Protein AF-A0A2R6I690-F1 (afdb_monomer_lite)

Sequence (345 aa):
MRPDSPDDDPANEEPDTGRSVSRRQVLAGAAAATGIASAATVNRFLLGYGTLSGTNVTEQSLSDLASAPFAAGTRTVSVPGGQLELTGDRLTLVGTDSAACHLPETTPERGAELAAQVDIDPEPVRQVVADVRSVRRGNVRFAPVRFDEFSDAVARGRPRPATTGLLRSPRAVVAPADVWAFVGEPTTAPTDLLRRLAERFHETTAYDLTRFAGNVVENRLPGGNPRRPLSESSFSTLRTDDADGLLCWDYTRRGVEAIHAVPALDGRPAAAATPARDDRHGHVFMALAAVTRRGDGVPAVVVTFVEFVHSALYGDVGLRGALGADLNAYDELHRVTSLPWWNGA

pLDDT: mean 73.58, std 21.83, range [30.17, 98.44]

Structure (mmCIF, N/CA/C/O backbone):
data_AF-A0A2R6I690-F1
#
_entry.id   AF-A0A2R6I690-F1
#
loop_
_atom_site.group_PDB
_atom_site.id
_atom_site.type_symbol
_atom_site.label_atom_id
_atom_site.label_alt_id
_atom_site.label_comp_id
_atom_site.label_asym_id
_atom_site.label_entity_id
_atom_site.label_seq_id
_atom_site.pdbx_PDB_ins_code
_atom_site.Cartn_x
_atom_site.Cartn_y
_atom_site.Cartn_z
_atom_site.occupancy
_atom_site.B_iso_or_equiv
_atom_site.auth_seq_id
_atom_site.auth_comp_id
_atom_site.auth_asym_id
_atom_site.auth_atom_id
_atom_site.pdbx_PDB_model_num
ATOM 1 N N . MET A 1 1 ? -14.394 -44.525 -72.348 1.00 37.66 1 MET A N 1
ATOM 2 C CA . MET A 1 1 ? -13.088 -44.729 -71.688 1.00 37.66 1 MET A CA 1
ATOM 3 C C . MET A 1 1 ? -13.019 -43.680 -70.585 1.00 37.66 1 MET A C 1
ATOM 5 O O . MET A 1 1 ? -13.170 -42.512 -70.906 1.00 37.66 1 MET A O 1
ATOM 9 N N . ARG A 1 2 ? -12.979 -44.098 -69.312 1.00 38.16 2 ARG A N 1
ATOM 10 C CA . ARG A 1 2 ? -12.690 -43.242 -68.133 1.00 38.16 2 ARG A CA 1
ATOM 11 C C . ARG A 1 2 ? -11.306 -42.552 -68.297 1.00 38.16 2 ARG A C 1
ATOM 13 O O . ARG A 1 2 ? -10.565 -43.064 -69.141 1.00 38.16 2 ARG A O 1
ATOM 20 N N . PRO A 1 3 ? -10.861 -41.585 -67.458 1.00 43.31 3 PRO A N 1
ATOM 21 C CA . PRO A 1 3 ? -11.526 -40.930 -66.310 1.00 43.31 3 PRO A CA 1
ATOM 22 C C . PRO A 1 3 ? -11.255 -39.400 -66.139 1.00 43.31 3 PRO A C 1
ATOM 24 O O . PRO A 1 3 ? -10.434 -38.815 -66.836 1.00 43.31 3 PRO A O 1
ATOM 27 N N . ASP A 1 4 ? -11.951 -38.825 -65.150 1.00 34.09 4 ASP A N 1
ATOM 28 C CA . ASP A 1 4 ? -11.519 -37.859 -64.117 1.00 34.09 4 ASP A CA 1
ATOM 29 C C . ASP A 1 4 ? -10.797 -36.553 -64.506 1.00 34.09 4 ASP A C 1
ATOM 31 O O . ASP A 1 4 ? -9.589 -36.504 -64.726 1.00 34.09 4 ASP A O 1
ATOM 35 N N . SER A 1 5 ? -11.537 -35.445 -64.415 1.00 36.62 5 SER A N 1
ATOM 36 C CA . SER A 1 5 ? -10.999 -34.156 -63.964 1.00 36.62 5 SER A CA 1
ATOM 37 C C . SER A 1 5 ? -11.540 -33.913 -62.551 1.00 36.62 5 SER A C 1
ATOM 39 O O . SER A 1 5 ? -12.759 -33.994 -62.383 1.00 36.62 5 SER A O 1
ATOM 41 N N . PRO A 1 6 ? -10.686 -33.708 -61.535 1.00 39.09 6 PRO A N 1
ATOM 42 C CA . PRO A 1 6 ? -11.143 -33.364 -60.199 1.00 39.09 6 PRO A CA 1
ATOM 43 C C . PRO A 1 6 ? -11.601 -31.904 -60.162 1.00 39.09 6 PRO A C 1
ATOM 45 O O . PRO A 1 6 ? -11.019 -31.042 -60.820 1.00 39.09 6 PRO A O 1
ATOM 48 N N . ASP A 1 7 ? -12.657 -31.669 -59.389 1.00 37.47 7 ASP A N 1
ATOM 49 C CA . ASP A 1 7 ? -13.087 -30.357 -58.926 1.00 37.47 7 ASP A CA 1
ATOM 50 C C . ASP A 1 7 ? -11.932 -29.669 -58.176 1.00 37.47 7 ASP A C 1
ATOM 52 O O . ASP A 1 7 ? -11.489 -30.149 -57.130 1.00 37.47 7 ASP A O 1
ATOM 56 N N . ASP A 1 8 ? -11.456 -28.541 -58.705 1.00 37.78 8 ASP A N 1
ATOM 57 C CA . ASP A 1 8 ? -10.640 -27.580 -57.962 1.00 37.78 8 ASP A CA 1
ATOM 58 C C . ASP A 1 8 ? -11.575 -26.734 -57.081 1.00 37.78 8 ASP A C 1
ATOM 60 O O . ASP A 1 8 ? -12.004 -25.639 -57.449 1.00 37.78 8 ASP A O 1
ATOM 64 N N . ASP A 1 9 ? -11.909 -27.272 -55.908 1.00 38.00 9 ASP A N 1
ATOM 65 C CA . ASP A 1 9 ? -12.370 -26.497 -54.755 1.00 38.00 9 ASP A CA 1
ATOM 66 C C . ASP A 1 9 ? -11.128 -25.840 -54.113 1.00 38.00 9 ASP A C 1
ATOM 68 O O . ASP A 1 9 ? -10.244 -26.563 -53.635 1.00 38.00 9 ASP A O 1
ATOM 72 N N . PRO A 1 10 ? -10.999 -24.500 -54.056 1.00 33.84 10 PRO A N 1
ATOM 73 C CA . PRO A 1 10 ? -9.959 -23.875 -53.253 1.00 33.84 10 PRO A CA 1
ATOM 74 C C . PRO A 1 10 ? -10.327 -24.032 -51.774 1.00 33.84 10 PRO A C 1
ATOM 76 O O . PRO A 1 10 ? -11.045 -23.223 -51.185 1.00 33.84 10 PRO A O 1
ATOM 79 N N . ALA A 1 11 ? -9.831 -25.114 -51.177 1.00 32.75 11 ALA A N 1
ATOM 80 C CA . ALA A 1 11 ? -9.773 -25.284 -49.739 1.00 32.75 11 ALA A CA 1
ATOM 81 C C . ALA A 1 11 ? -9.055 -24.083 -49.101 1.00 32.75 11 ALA A C 1
ATOM 83 O O . ALA A 1 11 ? -8.015 -23.637 -49.579 1.00 32.75 11 ALA A O 1
ATOM 84 N N . ASN A 1 12 ? -9.641 -23.594 -48.008 1.00 37.25 12 ASN A N 1
ATOM 85 C CA . ASN A 1 12 ? -9.086 -22.623 -47.071 1.00 37.25 12 ASN A CA 1
ATOM 86 C C . ASN A 1 12 ? -7.567 -22.785 -46.873 1.00 37.25 12 ASN A C 1
ATOM 88 O O . ASN A 1 12 ? -7.124 -23.668 -46.138 1.00 37.25 12 ASN A O 1
ATOM 92 N N . GLU A 1 13 ? -6.781 -21.878 -47.448 1.00 31.52 13 GLU A N 1
ATOM 93 C CA . GLU A 1 13 ? -5.456 -21.557 -46.927 1.00 31.52 13 GLU A CA 1
ATOM 94 C C . GLU A 1 13 ? -5.649 -20.646 -45.709 1.00 31.52 13 GLU A C 1
ATOM 96 O O . GLU A 1 13 ? -5.786 -19.425 -45.816 1.00 31.52 13 GLU A O 1
ATOM 101 N N . GLU A 1 14 ? -5.706 -21.257 -44.525 1.00 33.84 14 GLU A N 1
ATOM 102 C CA . GLU A 1 14 ? -5.387 -20.547 -43.290 1.00 33.84 14 GLU A CA 1
ATOM 103 C C . GLU A 1 14 ? -3.943 -20.021 -43.396 1.00 33.84 14 GLU A C 1
ATOM 105 O O . GLU A 1 14 ? -3.043 -20.778 -43.774 1.00 33.84 14 GLU A O 1
ATOM 110 N N . PRO A 1 15 ? -3.671 -18.745 -43.073 1.00 30.89 15 PRO A N 1
ATOM 111 C CA . PRO A 1 15 ? -2.302 -18.266 -43.014 1.00 30.89 15 PRO A CA 1
ATOM 112 C C . PRO A 1 15 ? -1.556 -19.007 -41.899 1.00 30.89 15 PRO A C 1
ATOM 114 O O . PRO A 1 15 ? -1.951 -18.956 -40.736 1.00 30.89 15 PRO A O 1
ATOM 117 N N . ASP A 1 16 ? -0.456 -19.662 -42.271 1.00 35.09 16 ASP A N 1
ATOM 118 C CA . ASP A 1 16 ? 0.552 -20.262 -41.393 1.00 35.09 16 ASP A CA 1
ATOM 119 C C . ASP A 1 16 ? 1.153 -19.196 -40.449 1.00 35.09 16 ASP A C 1
ATOM 121 O O . ASP A 1 16 ? 2.226 -18.628 -40.671 1.00 35.09 16 ASP A O 1
ATOM 125 N N . THR A 1 17 ? 0.424 -18.867 -39.381 1.00 35.62 17 THR A N 1
ATOM 126 C CA . THR A 1 17 ? 0.892 -18.055 -38.255 1.00 35.62 17 THR A CA 1
ATOM 127 C C . THR A 1 17 ? 1.552 -18.972 -37.237 1.00 35.62 17 THR A C 1
ATOM 129 O O . THR A 1 17 ? 1.020 -19.229 -36.159 1.00 35.62 17 THR A O 1
ATOM 132 N N . GLY A 1 18 ? 2.710 -19.514 -37.603 1.00 32.81 18 GLY A N 1
ATOM 133 C CA . GLY A 1 18 ? 3.347 -20.556 -36.807 1.00 32.81 18 GLY A CA 1
ATOM 134 C C . GLY A 1 18 ? 4.857 -20.638 -36.946 1.00 32.81 18 GLY A C 1
ATOM 135 O O . GLY A 1 18 ? 5.415 -21.719 -36.788 1.00 32.81 18 GLY A O 1
ATOM 136 N N . ARG A 1 19 ? 5.569 -19.530 -37.204 1.00 31.62 19 ARG A N 1
ATOM 137 C CA . ARG A 1 19 ? 7.039 -19.529 -37.079 1.00 31.62 19 ARG A CA 1
ATOM 138 C C . ARG A 1 19 ? 7.442 -19.672 -35.609 1.00 31.62 19 ARG A C 1
ATOM 140 O O . ARG A 1 19 ? 7.725 -18.692 -34.925 1.00 31.62 19 ARG A O 1
ATOM 147 N N . SER A 1 20 ? 7.515 -20.912 -35.132 1.00 35.12 20 SER A N 1
ATOM 148 C CA . SER A 1 20 ? 8.164 -21.252 -33.871 1.00 35.12 20 SER A CA 1
ATOM 149 C C . SER A 1 20 ? 9.661 -20.967 -34.004 1.00 35.12 20 SER A C 1
ATOM 151 O O . SER A 1 20 ? 10.398 -21.708 -34.661 1.00 35.12 20 SER A O 1
ATOM 153 N N . VAL A 1 21 ? 10.124 -19.867 -33.414 1.00 40.62 21 VAL A N 1
ATOM 154 C CA . VAL A 1 21 ? 11.550 -19.538 -33.379 1.00 40.62 21 VAL A CA 1
ATOM 155 C C . VAL A 1 21 ? 12.232 -20.521 -32.432 1.00 40.62 21 VAL A C 1
ATOM 157 O O . VAL A 1 21 ? 11.938 -20.571 -31.238 1.00 40.62 21 VAL A O 1
ATOM 160 N N . SER A 1 22 ? 13.139 -21.342 -32.957 1.00 42.00 22 SER A N 1
ATOM 161 C CA . SER A 1 22 ? 13.839 -22.327 -32.134 1.00 42.00 22 SER A CA 1
ATOM 162 C C . SER A 1 22 ? 14.803 -21.636 -31.164 1.00 42.00 22 SER A C 1
ATOM 164 O O . SER A 1 22 ? 15.449 -20.638 -31.490 1.00 42.00 22 SER A O 1
ATOM 166 N N . ARG A 1 23 ? 14.982 -22.222 -29.975 1.00 40.75 23 ARG A N 1
ATOM 167 C CA . ARG A 1 23 ? 15.929 -21.774 -28.932 1.00 40.75 23 ARG A CA 1
ATOM 168 C C . ARG A 1 23 ? 17.337 -21.481 -29.473 1.00 40.75 23 ARG A C 1
ATOM 170 O O . ARG A 1 23 ? 18.030 -20.593 -28.988 1.00 40.75 23 ARG A O 1
ATOM 177 N N . ARG A 1 24 ? 17.751 -22.214 -30.508 1.00 43.31 24 ARG A N 1
ATOM 178 C CA . ARG A 1 24 ? 19.048 -22.066 -31.182 1.00 43.31 24 ARG A CA 1
ATOM 179 C C . ARG A 1 24 ? 19.138 -20.790 -32.023 1.00 43.31 24 ARG A C 1
ATOM 181 O O . ARG A 1 24 ? 20.207 -20.200 -32.091 1.00 43.31 24 ARG A O 1
ATOM 188 N N . GLN A 1 25 ? 18.033 -20.361 -32.629 1.00 44.53 25 GLN A N 1
ATOM 189 C CA . GLN A 1 25 ? 17.961 -19.145 -33.443 1.00 44.53 25 GLN A CA 1
ATOM 190 C C . GLN A 1 25 ? 17.941 -17.883 -32.576 1.00 44.53 25 GLN A C 1
ATOM 192 O O . GLN A 1 25 ? 18.617 -16.918 -32.916 1.00 44.53 25 GLN A O 1
ATOM 197 N N . VAL A 1 26 ? 17.271 -17.919 -31.417 1.00 46.88 26 VAL A N 1
ATOM 198 C CA . VAL A 1 26 ? 17.334 -16.830 -30.421 1.00 46.88 26 VAL A CA 1
ATOM 199 C C . VAL A 1 26 ? 18.763 -16.663 -29.889 1.00 46.88 26 VAL A C 1
ATOM 201 O O . VAL A 1 26 ? 19.285 -15.552 -29.838 1.00 46.88 26 VAL A O 1
ATOM 204 N N . LEU A 1 27 ? 19.439 -17.772 -29.567 1.00 44.12 27 LEU A N 1
ATOM 205 C CA . LEU A 1 27 ? 20.830 -17.758 -29.097 1.00 44.12 27 LEU A CA 1
ATOM 206 C C . LEU A 1 27 ? 21.824 -17.300 -30.177 1.00 44.12 27 LEU A C 1
ATOM 208 O O . LEU A 1 27 ? 22.773 -16.584 -29.865 1.00 44.12 27 LEU A O 1
ATOM 212 N N . ALA A 1 28 ? 21.604 -17.679 -31.438 1.00 48.94 28 ALA A N 1
ATOM 213 C CA . ALA A 1 28 ? 22.431 -17.233 -32.558 1.00 48.94 28 ALA A CA 1
ATOM 214 C C . ALA A 1 28 ? 22.237 -15.736 -32.863 1.00 48.94 28 ALA A C 1
ATOM 216 O O . ALA A 1 28 ? 23.213 -15.046 -33.145 1.00 48.94 28 ALA A O 1
ATOM 217 N N . GLY A 1 29 ? 21.006 -15.223 -32.747 1.00 44.56 29 GLY A N 1
ATOM 218 C CA . GLY A 1 29 ? 20.708 -13.795 -32.897 1.00 44.56 29 GLY A CA 1
ATOM 219 C C . GLY A 1 29 ? 21.311 -12.942 -31.777 1.00 44.56 29 GLY A C 1
ATOM 220 O O . GLY A 1 29 ? 21.913 -11.907 -32.047 1.00 44.56 29 GLY A O 1
ATOM 221 N N . ALA A 1 30 ? 21.245 -13.417 -30.530 1.00 40.31 30 ALA A N 1
ATOM 222 C CA . ALA A 1 30 ? 21.834 -12.733 -29.378 1.00 40.31 30 ALA A CA 1
ATOM 223 C C . ALA A 1 30 ? 23.376 -12.695 -29.420 1.00 40.31 30 ALA A C 1
ATOM 225 O O . ALA A 1 30 ? 23.978 -11.711 -29.002 1.00 40.31 30 ALA A O 1
ATOM 226 N N . ALA A 1 31 ? 24.022 -13.733 -29.963 1.00 40.81 31 ALA A N 1
ATOM 227 C CA . ALA A 1 31 ? 25.476 -13.775 -30.132 1.00 40.81 31 ALA A CA 1
ATOM 228 C C . ALA A 1 31 ? 25.994 -12.853 -31.254 1.00 40.81 31 ALA A C 1
ATOM 230 O O . ALA A 1 31 ? 27.166 -12.481 -31.243 1.00 40.81 31 ALA A O 1
ATOM 231 N N . ALA A 1 32 ? 25.140 -12.486 -32.216 1.00 42.81 32 ALA A N 1
ATOM 232 C CA . ALA A 1 32 ? 25.513 -11.635 -33.344 1.00 42.81 32 ALA A CA 1
ATOM 233 C C . ALA A 1 32 ? 25.443 -10.128 -33.027 1.00 42.81 32 ALA A C 1
ATOM 235 O O . ALA A 1 32 ? 26.073 -9.341 -33.729 1.00 42.81 32 ALA A O 1
ATOM 236 N N . ALA A 1 33 ? 24.708 -9.718 -31.986 1.00 39.09 33 ALA A N 1
ATOM 237 C CA . ALA A 1 33 ? 24.446 -8.302 -31.717 1.00 39.09 33 ALA A CA 1
ATOM 238 C C . ALA A 1 33 ? 25.409 -7.645 -30.709 1.00 39.09 33 ALA A C 1
ATOM 240 O O . ALA A 1 33 ? 25.645 -6.449 -30.809 1.00 39.09 33 ALA A O 1
ATOM 241 N N . THR A 1 34 ? 26.005 -8.370 -29.759 1.00 38.28 34 THR A N 1
ATOM 242 C CA . THR A 1 34 ? 26.995 -7.823 -28.804 1.00 38.28 34 THR A CA 1
ATOM 243 C C . THR A 1 34 ? 27.806 -8.965 -28.179 1.00 38.28 34 THR A C 1
ATOM 245 O O . THR A 1 34 ? 27.318 -10.083 -28.062 1.00 38.28 34 THR A O 1
ATOM 248 N N . GLY A 1 35 ? 29.071 -8.714 -27.825 1.00 40.88 35 GLY A N 1
ATOM 249 C CA . GLY A 1 35 ? 30.066 -9.739 -27.480 1.00 40.88 35 GLY A CA 1
ATOM 250 C C . GLY A 1 35 ? 29.696 -10.725 -26.359 1.00 40.88 35 GLY A C 1
ATOM 251 O O . GLY A 1 35 ? 28.847 -10.468 -25.520 1.00 40.88 35 GLY A O 1
ATOM 252 N N . ILE A 1 36 ? 30.426 -11.844 -26.314 1.00 42.97 36 ILE A N 1
ATOM 253 C CA . ILE A 1 36 ? 30.295 -13.053 -25.463 1.00 42.97 36 ILE A CA 1
ATOM 254 C C . ILE A 1 36 ? 29.822 -12.823 -24.001 1.00 42.97 36 ILE A C 1
ATOM 256 O O . ILE A 1 36 ? 29.167 -13.694 -23.423 1.00 42.97 36 ILE A O 1
ATOM 260 N N . ALA A 1 37 ? 30.096 -11.662 -23.400 1.00 40.56 37 ALA A N 1
ATOM 261 C CA . ALA A 1 37 ? 29.597 -11.279 -22.077 1.00 40.56 37 ALA A CA 1
ATOM 262 C C . ALA A 1 37 ? 28.067 -11.064 -22.023 1.00 40.56 37 ALA A C 1
ATOM 264 O O . ALA A 1 37 ? 27.440 -11.459 -21.036 1.00 40.56 37 ALA A O 1
ATOM 265 N N . SER A 1 38 ? 27.440 -10.511 -23.068 1.00 44.75 38 SER A N 1
ATOM 266 C CA . SER A 1 38 ? 25.984 -10.331 -23.140 1.00 44.75 38 SER A CA 1
ATOM 267 C C . SER A 1 38 ? 25.278 -11.666 -23.360 1.00 44.75 38 SER A C 1
ATOM 269 O O . SER A 1 38 ? 24.314 -11.954 -22.663 1.00 44.75 38 SER A O 1
ATOM 271 N N . ALA A 1 39 ? 25.813 -12.554 -24.203 1.00 43.16 39 ALA A N 1
ATOM 272 C CA . ALA A 1 39 ? 25.255 -13.891 -24.401 1.00 43.16 39 ALA A CA 1
ATOM 273 C C . ALA A 1 39 ? 25.314 -14.739 -23.122 1.00 43.16 39 ALA A C 1
ATOM 275 O O . ALA A 1 39 ? 24.334 -15.389 -22.791 1.00 43.16 39 ALA A O 1
ATOM 276 N N . ALA A 1 40 ? 26.406 -14.712 -22.350 1.00 42.81 40 ALA A N 1
ATOM 277 C CA . ALA A 1 40 ? 26.472 -15.422 -21.071 1.00 42.81 40 ALA A CA 1
ATOM 278 C C . ALA A 1 40 ? 25.577 -14.790 -19.991 1.00 42.81 40 ALA A C 1
ATOM 280 O O . ALA A 1 40 ? 25.068 -15.516 -19.143 1.00 42.81 40 ALA A O 1
ATOM 281 N N . THR A 1 41 ? 25.362 -13.473 -20.025 1.00 48.69 41 THR A N 1
ATOM 282 C CA . THR A 1 41 ? 24.487 -12.750 -19.085 1.00 48.69 41 THR A CA 1
ATOM 283 C C . THR A 1 41 ? 23.016 -12.949 -19.426 1.00 48.69 41 THR A C 1
ATOM 285 O O . THR A 1 41 ? 22.250 -13.269 -18.535 1.00 48.69 41 THR A O 1
ATOM 288 N N . VAL A 1 42 ? 22.631 -12.887 -20.701 1.00 49.06 42 VAL A N 1
ATOM 289 C CA . VAL A 1 42 ? 21.290 -13.221 -21.205 1.00 49.06 42 VAL A CA 1
ATOM 290 C C . VAL A 1 42 ? 21.015 -14.707 -21.025 1.00 49.06 42 VAL A C 1
ATOM 292 O O . VAL A 1 42 ? 19.961 -15.081 -20.535 1.00 49.06 42 VAL A O 1
ATOM 295 N N . ASN A 1 43 ? 21.980 -15.575 -21.325 1.00 43.00 43 ASN A N 1
ATOM 296 C CA . ASN A 1 43 ? 21.852 -17.005 -21.083 1.00 43.00 43 ASN A CA 1
ATOM 297 C C . ASN A 1 43 ? 21.844 -17.317 -19.583 1.00 43.00 43 ASN A C 1
ATOM 299 O O . ASN A 1 43 ? 21.190 -18.257 -19.201 1.00 43.00 43 ASN A O 1
ATOM 303 N N . ARG A 1 44 ? 22.490 -16.553 -18.695 1.00 45.75 44 ARG A N 1
ATOM 304 C CA . ARG A 1 44 ? 22.346 -16.710 -17.230 1.00 45.75 44 ARG A CA 1
ATOM 305 C C . ARG A 1 44 ? 21.162 -15.949 -16.648 1.00 45.75 44 ARG A C 1
ATOM 307 O O . ARG A 1 44 ? 20.789 -16.235 -15.527 1.00 45.75 44 ARG A O 1
ATOM 314 N N . PHE A 1 45 ? 20.569 -15.018 -17.371 1.00 52.09 45 PHE A N 1
ATOM 315 C CA . PHE A 1 45 ? 19.278 -14.440 -17.048 1.00 52.09 45 PHE A CA 1
ATOM 316 C C . PHE A 1 45 ? 18.229 -15.508 -17.371 1.00 52.09 45 PHE A C 1
ATOM 318 O O . PHE A 1 45 ? 17.673 -16.107 -16.465 1.00 52.09 45 PHE A O 1
ATOM 325 N N . LEU A 1 46 ? 18.142 -15.928 -18.635 1.00 48.03 46 LEU A N 1
ATOM 326 C CA . LEU A 1 46 ? 17.238 -16.969 -19.136 1.00 48.03 46 LEU A CA 1
ATOM 327 C C . LEU A 1 46 ? 17.481 -18.380 -18.548 1.00 48.03 46 LEU A C 1
ATOM 329 O O . LEU A 1 46 ? 16.524 -19.124 -18.374 1.00 48.03 46 LEU A O 1
ATOM 333 N N . LEU A 1 47 ? 18.726 -18.779 -18.238 1.00 41.38 47 LEU A N 1
ATOM 334 C CA . LEU A 1 47 ? 19.070 -20.064 -17.585 1.00 41.38 47 LEU A CA 1
ATOM 335 C C . LEU A 1 47 ? 19.399 -19.936 -16.093 1.00 41.38 47 LEU A C 1
ATOM 337 O O . LEU A 1 47 ? 19.561 -20.958 -15.438 1.00 41.38 47 LEU A O 1
ATOM 341 N N . GLY A 1 48 ? 19.566 -18.740 -15.528 1.00 37.88 48 GLY A N 1
ATOM 342 C CA . GLY A 1 48 ? 19.739 -18.570 -14.072 1.00 37.88 48 GLY A CA 1
ATOM 343 C C . GLY A 1 48 ? 18.413 -18.605 -13.329 1.00 37.88 48 GLY A C 1
ATOM 344 O O . GLY A 1 48 ? 18.402 -18.932 -12.149 1.00 37.88 48 GLY A O 1
ATOM 345 N N . TYR A 1 49 ? 17.307 -18.428 -14.054 1.00 47.22 49 TYR A N 1
ATOM 346 C CA . TYR A 1 49 ? 16.005 -18.990 -13.696 1.00 47.22 49 TYR A CA 1
ATOM 347 C C . TYR A 1 49 ? 15.952 -20.538 -13.817 1.00 47.22 49 TYR A C 1
ATOM 349 O O . TYR A 1 49 ? 14.959 -21.169 -13.477 1.00 47.22 49 TYR A O 1
ATOM 357 N N . GLY A 1 50 ? 17.029 -21.178 -14.288 1.00 30.17 50 GLY A N 1
ATOM 358 C CA . GLY A 1 50 ? 17.171 -22.608 -14.590 1.00 30.17 50 GLY A CA 1
ATOM 359 C C . GLY A 1 50 ? 17.728 -23.475 -13.455 1.00 30.17 50 GLY A C 1
ATOM 360 O O . GLY A 1 50 ? 18.507 -24.394 -13.703 1.00 30.17 50 GLY A O 1
ATOM 361 N N . THR A 1 51 ? 17.261 -23.255 -12.229 1.00 33.12 51 THR A N 1
ATOM 362 C CA . THR A 1 51 ? 16.953 -24.356 -11.299 1.00 33.12 51 THR A CA 1
ATOM 363 C C . THR A 1 51 ? 15.436 -24.391 -11.128 1.00 33.12 51 THR A C 1
ATOM 365 O O . THR A 1 51 ? 14.865 -23.884 -10.164 1.00 33.12 51 THR A O 1
ATOM 368 N N . LEU A 1 52 ? 14.801 -24.957 -12.158 1.00 36.31 52 LEU A N 1
ATOM 369 C CA . LEU A 1 52 ? 13.367 -25.180 -12.330 1.00 36.31 52 LEU A CA 1
ATOM 370 C C . LEU A 1 52 ? 12.803 -26.083 -11.223 1.00 36.31 52 LEU A C 1
ATOM 372 O O . LEU A 1 52 ? 12.709 -27.297 -11.372 1.00 36.31 52 LEU A O 1
ATOM 376 N N . SER A 1 53 ? 12.445 -25.464 -10.105 1.00 32.34 53 SER A N 1
ATOM 377 C CA . SER A 1 53 ? 11.269 -25.811 -9.301 1.00 32.34 53 SER A CA 1
ATOM 378 C C . SER A 1 53 ? 10.975 -24.627 -8.370 1.00 32.34 53 SER A C 1
ATOM 380 O O . SER A 1 53 ? 11.256 -24.656 -7.168 1.00 32.34 53 SER A O 1
ATOM 382 N N . GLY A 1 54 ? 10.513 -23.517 -8.948 1.00 36.97 54 GLY A N 1
ATOM 383 C CA . GLY A 1 54 ? 9.859 -22.454 -8.193 1.00 36.97 54 GLY A CA 1
ATOM 384 C C . GLY A 1 54 ? 8.383 -22.801 -8.071 1.00 36.97 54 GLY A C 1
ATOM 385 O O . GLY A 1 54 ? 7.731 -23.036 -9.077 1.00 36.97 54 GLY A O 1
ATOM 386 N N . THR A 1 55 ? 7.861 -22.881 -6.853 1.00 45.03 55 THR A N 1
ATOM 387 C CA . THR A 1 55 ? 6.412 -22.897 -6.632 1.00 45.03 55 THR A CA 1
ATOM 388 C C . THR A 1 55 ? 5.901 -21.524 -7.047 1.00 45.03 55 THR A C 1
ATOM 390 O O . THR A 1 55 ? 6.376 -20.532 -6.481 1.00 45.03 55 THR A O 1
ATOM 393 N N . ASN A 1 56 ? 4.992 -21.454 -8.027 1.00 57.12 56 ASN A N 1
ATOM 394 C CA . ASN A 1 56 ? 4.397 -20.189 -8.470 1.00 57.12 56 ASN A CA 1
ATOM 395 C C . ASN A 1 56 ? 3.946 -19.399 -7.229 1.00 57.12 56 ASN A C 1
ATOM 397 O O . ASN A 1 56 ? 3.543 -19.989 -6.224 1.00 57.12 56 ASN A O 1
ATOM 401 N N . VAL A 1 57 ? 4.014 -18.069 -7.239 1.00 60.22 57 VAL A N 1
ATOM 402 C CA . VAL A 1 57 ? 3.535 -17.271 -6.097 1.00 60.22 57 VAL A CA 1
ATOM 403 C C . VAL A 1 57 ? 2.080 -17.597 -5.721 1.00 60.22 57 VAL A C 1
ATOM 405 O O . VAL A 1 57 ? 1.723 -17.548 -4.546 1.00 60.22 57 VAL A O 1
ATOM 408 N N . THR A 1 58 ? 1.267 -18.031 -6.688 1.00 61.75 58 THR A N 1
ATOM 409 C CA . THR A 1 58 ? -0.098 -18.543 -6.462 1.00 61.75 58 THR A CA 1
ATOM 410 C C . THR A 1 58 ? -0.160 -19.920 -5.790 1.00 61.75 58 THR A C 1
ATOM 412 O O . THR A 1 58 ? -1.158 -20.238 -5.150 1.00 61.75 58 THR A O 1
ATOM 415 N N . GLU A 1 59 ? 0.894 -20.723 -5.895 1.00 63.41 59 GLU A N 1
ATOM 416 C CA . GLU A 1 59 ? 1.010 -22.065 -5.315 1.00 63.41 59 GLU A CA 1
ATOM 417 C C . GLU A 1 59 ? 1.705 -22.050 -3.936 1.00 63.41 59 GLU A C 1
ATOM 419 O O . GLU A 1 59 ? 1.766 -23.072 -3.251 1.00 63.41 59 GLU A O 1
ATOM 424 N N . GLN A 1 60 ? 2.250 -20.902 -3.509 1.00 68.69 60 GLN A N 1
ATOM 425 C CA . GLN A 1 60 ? 2.935 -20.754 -2.224 1.00 68.69 60 GLN A CA 1
ATOM 426 C C . GLN A 1 60 ? 1.958 -20.503 -1.069 1.00 68.69 60 GLN A C 1
ATOM 428 O O . GLN A 1 60 ? 1.044 -19.681 -1.148 1.00 68.69 60 GLN A O 1
ATOM 433 N N . SER A 1 61 ? 2.234 -21.141 0.072 1.00 71.12 61 SER A N 1
ATOM 434 C CA . SER A 1 61 ? 1.653 -20.766 1.366 1.00 71.12 61 SER A CA 1
ATOM 435 C C . SER A 1 61 ? 2.243 -19.426 1.822 1.00 71.12 61 SER A C 1
ATOM 437 O O . SER A 1 61 ? 3.234 -19.364 2.550 1.00 71.12 61 SER A O 1
ATOM 439 N N . LEU A 1 62 ? 1.649 -18.318 1.371 1.00 71.56 62 LEU A N 1
ATOM 440 C CA . LEU A 1 62 ? 2.076 -16.975 1.782 1.00 71.56 62 LEU A CA 1
ATOM 441 C C . LEU A 1 62 ? 1.852 -16.721 3.277 1.00 71.56 62 LEU A C 1
ATOM 443 O O . LEU A 1 62 ? 2.493 -15.835 3.837 1.00 71.56 62 LEU A O 1
ATOM 447 N N . SER A 1 63 ? 0.976 -17.489 3.934 1.00 66.81 63 SER A N 1
ATOM 448 C CA . SER A 1 63 ? 0.742 -17.376 5.373 1.00 66.81 63 SER A CA 1
ATOM 449 C C . SER A 1 63 ? 2.009 -17.609 6.180 1.00 66.81 63 SER A C 1
ATOM 451 O O . SER A 1 63 ? 2.242 -16.859 7.118 1.00 66.81 63 SER A O 1
ATOM 453 N N . ASP A 1 64 ? 2.866 -18.556 5.801 1.00 65.31 64 ASP A N 1
ATOM 454 C CA . ASP A 1 64 ? 4.087 -18.857 6.564 1.00 65.31 64 ASP A CA 1
ATOM 455 C C . ASP A 1 64 ? 5.152 -17.761 6.388 1.00 65.31 64 ASP A C 1
ATOM 457 O O . ASP A 1 64 ? 5.907 -17.455 7.307 1.00 65.31 64 ASP A O 1
ATOM 461 N N . LEU A 1 65 ? 5.163 -17.105 5.224 1.00 65.69 65 LEU A N 1
ATOM 462 C CA . LEU A 1 65 ? 6.101 -16.029 4.882 1.00 65.69 65 LEU A CA 1
ATOM 463 C C . LEU A 1 65 ? 5.668 -14.668 5.440 1.00 65.69 65 LEU A C 1
ATOM 465 O O . LEU A 1 65 ? 6.503 -13.843 5.807 1.00 65.69 65 LEU A O 1
ATOM 469 N N . ALA A 1 66 ? 4.358 -14.423 5.489 1.00 62.75 66 ALA A N 1
ATOM 470 C CA . ALA A 1 66 ? 3.773 -13.144 5.876 1.00 62.75 66 ALA A CA 1
ATOM 471 C C . ALA A 1 66 ? 3.291 -13.096 7.339 1.00 62.75 66 ALA A C 1
ATOM 473 O O . ALA A 1 66 ? 2.892 -12.027 7.803 1.00 62.75 66 ALA A O 1
ATOM 474 N N . SER A 1 67 ? 3.318 -14.227 8.059 1.00 55.19 67 SER A N 1
ATOM 475 C CA . SER A 1 67 ? 2.986 -14.323 9.493 1.00 55.19 67 SER A CA 1
ATOM 476 C C . SER A 1 67 ? 4.143 -13.965 10.428 1.00 55.19 67 SER A C 1
ATOM 478 O O . SER A 1 67 ? 3.926 -13.869 11.639 1.00 55.19 67 SER A O 1
ATOM 480 N N . ALA A 1 68 ? 5.344 -13.700 9.896 1.00 51.91 68 ALA A N 1
ATOM 481 C CA . ALA A 1 68 ? 6.413 -13.089 10.678 1.00 51.91 68 ALA A CA 1
ATOM 482 C C . ALA A 1 68 ? 5.890 -11.758 11.267 1.00 51.91 68 ALA A C 1
ATOM 484 O O . ALA A 1 68 ? 5.355 -10.930 10.523 1.00 51.91 68 ALA A O 1
ATOM 485 N N . PRO A 1 69 ? 5.933 -11.596 12.600 1.00 49.16 69 PRO A N 1
ATOM 486 C CA . PRO A 1 69 ? 4.981 -10.766 13.326 1.00 49.16 69 PRO A CA 1
ATOM 487 C C . PRO A 1 69 ? 5.029 -9.276 12.967 1.00 49.16 69 PRO A C 1
ATOM 489 O O . PRO A 1 69 ? 6.019 -8.749 12.475 1.00 49.16 69 PRO A O 1
ATOM 492 N N . PHE A 1 70 ? 3.940 -8.595 13.331 1.00 55.03 70 PHE A N 1
ATOM 493 C CA . PHE A 1 70 ? 3.661 -7.146 13.336 1.00 55.03 70 PHE A CA 1
ATOM 494 C C . PHE A 1 70 ? 4.670 -6.279 14.124 1.00 55.03 70 PHE A C 1
ATOM 496 O O . PHE A 1 70 ? 4.323 -5.207 14.615 1.00 55.03 70 PHE A O 1
ATOM 503 N N . ALA A 1 71 ? 5.888 -6.758 14.348 1.00 49.22 71 ALA A N 1
ATOM 504 C CA . ALA A 1 71 ? 6.638 -6.452 15.555 1.00 49.22 71 ALA A CA 1
ATOM 505 C C . ALA A 1 71 ? 7.725 -5.381 15.400 1.00 49.22 71 ALA A C 1
ATOM 507 O O . ALA A 1 71 ? 8.292 -4.978 16.412 1.00 49.22 71 ALA A O 1
ATOM 508 N N . ALA A 1 72 ? 8.017 -4.884 14.195 1.00 57.69 72 ALA A N 1
ATOM 509 C CA . ALA A 1 72 ? 9.095 -3.913 14.016 1.00 57.69 72 ALA A CA 1
ATOM 510 C C . ALA A 1 72 ? 8.592 -2.566 13.470 1.00 57.69 72 ALA A C 1
ATOM 512 O O . ALA A 1 72 ? 8.197 -2.446 12.307 1.00 57.69 72 ALA A O 1
ATOM 513 N N . GLY A 1 73 ? 8.672 -1.541 14.325 1.00 73.62 73 GLY A N 1
ATOM 514 C CA . GLY A 1 73 ? 8.461 -0.133 13.981 1.00 73.62 73 GLY A CA 1
ATOM 515 C C . GLY A 1 73 ? 7.055 0.404 14.262 1.00 73.62 73 GLY A C 1
ATOM 516 O O . GLY A 1 73 ? 6.094 -0.344 14.427 1.00 73.62 73 GLY A O 1
ATOM 517 N N . THR A 1 74 ? 6.950 1.731 14.317 1.00 86.12 74 THR A N 1
ATOM 518 C CA . THR A 1 74 ? 5.669 2.441 14.414 1.00 86.12 74 THR A CA 1
ATOM 519 C C . THR A 1 74 ? 5.020 2.515 13.035 1.00 86.12 74 THR A C 1
ATOM 521 O O . THR A 1 74 ? 5.673 2.875 12.054 1.00 86.12 74 THR A O 1
ATOM 524 N N . ARG A 1 75 ? 3.731 2.181 12.956 1.00 87.31 75 ARG A N 1
ATOM 525 C CA . ARG A 1 75 ? 2.903 2.315 11.749 1.00 87.31 75 ARG A CA 1
ATOM 526 C C . ARG A 1 75 ? 1.857 3.383 11.974 1.00 87.31 75 ARG A C 1
ATOM 528 O O . ARG A 1 75 ? 1.260 3.416 13.043 1.00 87.31 75 ARG A O 1
ATOM 535 N N . THR A 1 76 ? 1.617 4.220 10.976 1.00 91.81 76 THR A N 1
ATOM 536 C CA . THR A 1 76 ? 0.671 5.328 11.090 1.00 91.81 76 THR A CA 1
ATOM 537 C C . THR A 1 76 ? -0.352 5.290 9.965 1.00 91.81 76 THR A C 1
ATOM 539 O O . THR A 1 76 ? -0.064 4.854 8.850 1.00 91.81 76 THR A O 1
ATOM 542 N N . VAL A 1 77 ? -1.575 5.722 10.261 1.00 93.50 77 VAL A N 1
ATOM 543 C CA . VAL A 1 77 ? -2.615 5.948 9.255 1.00 93.50 77 VAL A CA 1
ATOM 544 C C . VAL A 1 77 ? -3.474 7.138 9.662 1.00 93.50 77 VAL A C 1
ATOM 546 O O . VAL A 1 77 ? -3.940 7.216 10.798 1.00 93.50 77 VAL A O 1
ATOM 549 N N . SER A 1 78 ? -3.692 8.065 8.733 1.00 94.38 78 SER A N 1
ATOM 550 C CA . SER A 1 78 ? -4.642 9.163 8.913 1.00 94.38 78 SER A CA 1
ATOM 551 C C . SER A 1 78 ? -6.073 8.654 8.745 1.00 94.38 78 SER A C 1
ATOM 553 O O . SER A 1 78 ? -6.367 7.889 7.825 1.00 94.38 78 SER A O 1
ATOM 555 N N . VAL A 1 79 ? -6.962 9.083 9.635 1.00 96.19 79 VAL A N 1
ATOM 556 C CA . VAL A 1 79 ? -8.393 8.752 9.653 1.00 96.19 79 VAL A CA 1
ATOM 557 C C . VAL A 1 79 ? -9.203 10.036 9.876 1.00 96.19 79 VAL A C 1
ATOM 559 O O . VAL A 1 79 ? -8.635 11.041 10.303 1.00 96.19 79 VAL A O 1
ATOM 562 N N . PRO A 1 80 ? -10.517 10.067 9.597 1.00 96.62 80 PRO A N 1
ATOM 563 C CA . PRO A 1 80 ? -11.316 11.251 9.891 1.00 96.62 80 PRO A CA 1
ATOM 564 C C . PRO A 1 80 ? -11.223 11.621 11.380 1.00 96.62 80 PRO A C 1
ATOM 566 O O . PRO A 1 80 ? -11.433 10.775 12.249 1.00 96.62 80 PRO A O 1
ATOM 569 N N . GLY A 1 81 ? -10.863 12.876 11.658 1.00 95.88 81 GLY A N 1
ATOM 570 C CA . GLY A 1 81 ? -10.669 13.402 13.015 1.00 95.88 81 GLY A CA 1
ATOM 571 C C . GLY A 1 81 ? -9.260 13.230 13.602 1.00 95.88 81 GLY A C 1
ATOM 572 O O . GLY A 1 81 ? -8.966 13.827 14.630 1.00 95.88 81 GLY A O 1
ATOM 573 N N . GLY A 1 82 ? -8.349 12.478 12.965 1.00 96.56 82 GLY A N 1
ATOM 574 C CA . GLY A 1 82 ? -6.994 12.339 13.508 1.00 96.56 82 GLY A CA 1
ATOM 575 C C . GLY A 1 82 ? -6.101 11.287 12.851 1.00 96.56 82 GLY A C 1
ATOM 576 O O . GLY A 1 82 ? -6.156 11.018 11.651 1.00 96.56 82 GLY A O 1
ATOM 577 N N . GLN A 1 83 ? -5.234 10.686 13.658 1.00 96.69 83 GLN A N 1
ATOM 578 C CA . GLN A 1 83 ? -4.252 9.691 13.243 1.00 96.69 83 GLN A CA 1
ATOM 579 C C . GLN A 1 83 ? -4.239 8.510 14.212 1.00 96.69 83 GLN A C 1
ATOM 581 O O . GLN A 1 83 ? -4.395 8.665 15.422 1.00 96.69 83 GLN A O 1
ATOM 586 N N . LEU A 1 84 ? -4.031 7.315 13.666 1.00 96.31 84 LEU A N 1
ATOM 587 C CA . LEU A 1 84 ? -3.795 6.101 14.433 1.00 96.31 84 LEU A CA 1
ATOM 588 C C . LEU A 1 84 ? -2.326 5.714 14.320 1.00 96.31 84 LEU A C 1
ATOM 590 O O . LEU A 1 84 ? -1.787 5.675 13.214 1.00 96.31 84 LEU A O 1
ATOM 594 N N . GLU A 1 85 ? -1.707 5.376 15.447 1.00 94.94 85 GLU A N 1
ATOM 595 C CA . GLU A 1 85 ? -0.326 4.909 15.518 1.00 94.94 85 GLU A CA 1
ATOM 596 C C . GLU A 1 85 ? -0.266 3.546 16.201 1.00 94.94 85 GLU A C 1
ATOM 598 O O . GLU A 1 85 ? -0.728 3.374 17.327 1.00 94.94 85 GLU A O 1
ATOM 603 N N . LEU A 1 86 ? 0.304 2.562 15.518 1.00 91.75 86 LEU A N 1
ATOM 604 C CA . LEU A 1 86 ? 0.478 1.210 16.019 1.00 91.75 86 LEU A CA 1
ATOM 605 C C . LEU A 1 86 ? 1.960 0.956 16.290 1.00 91.75 86 LEU A C 1
ATOM 607 O O . LEU A 1 86 ? 2.759 0.918 15.353 1.00 91.75 86 LEU A O 1
ATOM 611 N N . THR A 1 87 ? 2.313 0.729 17.554 1.00 90.31 87 THR A N 1
ATOM 612 C CA . THR A 1 87 ? 3.681 0.398 17.981 1.00 90.31 87 THR A CA 1
ATOM 613 C C . THR A 1 87 ? 3.647 -0.830 18.876 1.00 90.31 87 THR A C 1
ATOM 615 O O . THR A 1 87 ? 3.164 -0.768 20.011 1.00 90.31 87 THR A O 1
ATOM 618 N N . GLY A 1 88 ? 4.151 -1.963 18.377 1.00 86.56 88 GLY A N 1
ATOM 619 C CA . GLY A 1 88 ? 3.999 -3.239 19.079 1.00 86.56 88 GLY A CA 1
ATOM 620 C C . GLY A 1 88 ? 2.527 -3.460 19.421 1.00 86.56 88 GLY A C 1
ATOM 621 O O . GLY A 1 88 ? 1.668 -3.261 18.566 1.00 86.56 88 GLY A O 1
ATOM 622 N N . ASP A 1 89 ? 2.204 -3.777 20.676 1.00 89.69 89 ASP A N 1
ATOM 623 C CA . ASP A 1 89 ? 0.824 -4.038 21.091 1.00 89.69 89 ASP A CA 1
ATOM 624 C C . ASP A 1 89 ? -0.048 -2.808 21.394 1.00 89.69 89 ASP A C 1
ATOM 626 O O . ASP A 1 89 ? -1.242 -2.952 21.679 1.00 89.69 89 ASP A O 1
ATOM 630 N N . ARG A 1 90 ? 0.515 -1.605 21.278 1.00 93.69 90 ARG A N 1
ATOM 631 C CA . ARG A 1 90 ? -0.153 -0.350 21.621 1.00 93.69 90 ARG A CA 1
ATOM 632 C C . ARG A 1 90 ? -0.723 0.333 20.381 1.00 93.69 90 ARG A C 1
ATOM 634 O O . ARG A 1 90 ? 0.012 0.588 19.430 1.00 93.69 90 ARG A O 1
ATOM 641 N N . LEU A 1 91 ? -2.012 0.667 20.430 1.00 95.75 91 LEU A N 1
ATOM 642 C CA . LEU A 1 91 ? -2.659 1.577 19.486 1.00 95.75 91 LEU A CA 1
ATOM 643 C C . LEU A 1 91 ? -2.824 2.941 20.166 1.00 95.75 91 LEU A C 1
ATOM 645 O O . LEU A 1 91 ? -3.517 3.039 21.179 1.00 95.75 91 LEU A O 1
ATOM 649 N N . THR A 1 92 ? -2.182 3.969 19.625 1.00 97.81 92 THR A N 1
ATOM 650 C CA . THR A 1 92 ? -2.338 5.370 20.030 1.00 97.81 92 THR A CA 1
ATOM 651 C C . THR A 1 92 ? -3.260 6.074 19.035 1.00 97.81 92 THR A C 1
ATOM 653 O O . THR A 1 92 ? -3.156 5.878 17.827 1.00 97.81 92 THR A O 1
ATOM 656 N N . LEU A 1 93 ? -4.183 6.869 19.558 1.00 98.25 93 LEU A N 1
ATOM 657 C CA . LEU A 1 93 ? -5.157 7.677 18.845 1.00 98.25 93 LEU A CA 1
ATOM 658 C C . LEU A 1 93 ? -4.775 9.138 19.072 1.00 98.25 93 LEU A C 1
ATOM 660 O O . LEU A 1 93 ? -4.737 9.572 20.222 1.00 98.25 93 LEU A O 1
ATOM 664 N N . VAL A 1 94 ? -4.480 9.869 18.003 1.00 97.94 94 VAL A N 1
ATOM 665 C CA . VAL A 1 94 ? -4.056 11.273 18.049 1.00 97.94 94 VAL A CA 1
ATOM 666 C C . VAL A 1 94 ? -5.105 12.111 17.319 1.00 97.94 94 VAL A C 1
ATOM 668 O O . VAL A 1 94 ? -5.132 12.116 16.090 1.00 97.94 94 VAL A O 1
ATOM 671 N N . GLY A 1 95 ? -5.994 12.758 18.072 1.00 97.06 95 GLY A N 1
ATOM 672 C CA . GLY A 1 95 ? -7.045 13.648 17.567 1.00 97.06 95 GLY A CA 1
ATOM 673 C C . GLY A 1 95 ? -6.932 15.028 18.214 1.00 97.06 95 GLY A C 1
ATOM 674 O O . GLY A 1 95 ? -5.853 15.621 18.185 1.00 97.06 95 GLY A O 1
ATOM 675 N N . THR A 1 96 ? -8.007 15.533 18.828 1.00 96.50 96 THR A N 1
ATOM 676 C CA . THR A 1 96 ? -7.942 16.773 19.636 1.00 96.50 96 THR A CA 1
ATOM 677 C C . THR A 1 96 ? -7.066 16.603 20.874 1.00 96.50 96 THR A C 1
ATOM 679 O O . THR A 1 96 ? -6.323 17.508 21.241 1.00 96.50 96 THR A O 1
ATOM 682 N N . ASP A 1 97 ? -7.142 15.416 21.472 1.00 96.50 97 ASP A N 1
ATOM 683 C CA . ASP A 1 97 ? -6.284 14.922 22.540 1.00 96.50 97 ASP A CA 1
ATOM 684 C C . ASP A 1 97 ? -5.636 13.600 22.099 1.00 96.50 97 ASP A C 1
ATOM 686 O O . ASP A 1 97 ? -5.789 13.140 20.963 1.00 96.50 97 ASP A O 1
ATOM 690 N N . SER A 1 98 ? -4.881 12.965 22.995 1.00 97.19 98 SER A N 1
ATOM 691 C CA . SER A 1 98 ? -4.310 11.640 22.752 1.00 97.19 98 SER A CA 1
ATOM 692 C C . SER A 1 98 ? -4.878 10.599 23.706 1.00 97.19 98 SER A C 1
ATOM 694 O O . SER A 1 98 ? -4.873 10.777 24.923 1.00 97.19 98 SER A O 1
ATOM 696 N N . ALA A 1 99 ? -5.298 9.468 23.150 1.00 97.81 99 ALA A N 1
ATOM 697 C CA . ALA A 1 99 ? -5.699 8.281 23.893 1.00 97.81 99 ALA A CA 1
ATOM 698 C C . ALA A 1 99 ? -4.880 7.083 23.415 1.00 97.81 99 ALA A C 1
ATOM 700 O O . ALA A 1 99 ? -4.343 7.072 22.311 1.00 97.81 99 ALA A O 1
ATOM 701 N N . ALA A 1 100 ? -4.761 6.049 24.239 1.00 97.44 100 ALA A N 1
ATOM 702 C CA . ALA A 1 100 ? -4.088 4.830 23.821 1.00 97.44 100 ALA A CA 1
ATOM 703 C C . ALA A 1 100 ? -4.688 3.605 24.491 1.00 97.44 100 ALA A C 1
ATOM 705 O O . ALA A 1 100 ? -5.224 3.680 25.598 1.00 97.44 100 ALA A O 1
ATOM 706 N N . CYS A 1 101 ? -4.551 2.464 23.828 1.00 96.56 101 CYS A N 1
ATOM 707 C CA . CYS A 1 101 ? -5.037 1.197 24.334 1.00 96.56 101 CYS A CA 1
ATOM 708 C C . CYS A 1 101 ? -4.071 0.045 24.045 1.00 96.56 101 CYS A C 1
ATOM 710 O O . CYS A 1 101 ? -3.296 0.065 23.082 1.00 96.56 101 CYS A O 1
ATOM 712 N N . HIS A 1 102 ? -4.114 -0.965 24.915 1.00 95.56 102 HIS A N 1
ATOM 713 C CA . HIS A 1 102 ? -3.402 -2.222 24.729 1.00 95.56 102 HIS A CA 1
ATOM 714 C C . HIS A 1 102 ? -4.305 -3.184 23.949 1.00 95.56 102 HIS A C 1
ATOM 716 O O . HIS A 1 102 ? -5.345 -3.629 24.441 1.00 95.56 102 HIS A O 1
ATOM 722 N N . LEU A 1 103 ? -3.951 -3.474 22.697 1.00 91.81 103 LEU A N 1
ATOM 723 C CA . LEU A 1 103 ? -4.821 -4.192 21.760 1.00 91.81 103 LEU A CA 1
ATOM 724 C C . LEU A 1 103 ? -5.242 -5.602 22.210 1.00 91.81 103 LEU A C 1
ATOM 726 O O . LEU A 1 103 ? -6.401 -5.949 21.973 1.00 91.81 103 LEU A O 1
ATOM 730 N N . PRO A 1 104 ? -4.392 -6.430 22.854 1.00 89.62 104 PRO A N 1
ATOM 731 C CA . PRO A 1 104 ? -4.818 -7.744 23.341 1.00 89.62 104 PRO A CA 1
ATOM 732 C C . PRO A 1 104 ? -6.064 -7.684 24.242 1.00 89.62 104 PRO A C 1
ATOM 734 O O . PRO A 1 104 ? -6.975 -8.512 24.098 1.00 89.62 104 PRO A O 1
ATOM 737 N N . GLU A 1 105 ? -6.138 -6.650 25.081 1.00 93.06 105 GLU A N 1
ATOM 738 C CA . GLU A 1 105 ? -7.168 -6.429 26.104 1.00 93.06 105 GLU A CA 1
ATOM 739 C C . GLU A 1 105 ? -8.328 -5.543 25.631 1.00 93.06 105 GLU A C 1
ATOM 741 O O . GLU A 1 105 ? -9.386 -5.516 26.254 1.00 93.06 105 GLU A O 1
ATOM 746 N N . THR A 1 106 ? -8.167 -4.834 24.514 1.00 96.62 106 THR A N 1
ATOM 747 C CA . THR A 1 106 ? -9.152 -3.847 24.055 1.00 96.62 106 THR A CA 1
ATOM 748 C C . THR A 1 106 ? -10.195 -4.479 23.135 1.00 96.62 106 THR A C 1
ATOM 750 O O . THR A 1 106 ? -9.865 -5.120 22.134 1.00 96.62 106 THR A O 1
ATOM 753 N N . THR A 1 107 ? -11.480 -4.300 23.448 1.00 97.31 107 THR A N 1
ATOM 754 C CA . THR A 1 107 ? -12.583 -4.676 22.549 1.00 97.31 107 THR A CA 1
ATOM 755 C C . THR A 1 107 ? -12.782 -3.622 21.452 1.00 97.31 107 THR A C 1
ATOM 757 O O . THR A 1 107 ? -12.425 -2.460 21.657 1.00 97.31 107 THR A O 1
ATOM 760 N N . PRO A 1 108 ? -13.351 -3.982 20.285 1.00 97.38 108 PRO A N 1
ATOM 761 C CA . PRO A 1 108 ? -13.688 -3.006 19.244 1.00 97.38 108 PRO A CA 1
ATOM 762 C C . PRO A 1 108 ? -14.559 -1.850 19.756 1.00 97.38 108 PRO A C 1
ATOM 764 O O . PRO A 1 108 ? -14.337 -0.699 19.386 1.00 97.38 108 PRO A O 1
ATOM 767 N N . GLU A 1 109 ? -15.508 -2.141 20.645 1.00 98.31 109 GLU A N 1
ATOM 768 C CA . GLU A 1 109 ? -16.407 -1.164 21.262 1.00 98.31 109 GLU A CA 1
ATOM 769 C C . GLU A 1 109 ? -15.634 -0.211 22.173 1.00 98.31 109 GLU A C 1
ATOM 771 O O . GLU A 1 109 ? -15.790 1.002 22.063 1.00 98.31 109 GLU A O 1
ATOM 776 N N . ARG A 1 110 ? -14.713 -0.737 22.990 1.00 98.12 110 ARG A N 1
ATOM 777 C CA . ARG A 1 110 ? -13.853 0.098 23.831 1.00 98.12 110 ARG A CA 1
ATOM 778 C C . ARG A 1 110 ? -12.919 0.979 23.001 1.00 98.12 110 ARG A C 1
ATOM 780 O O . ARG A 1 110 ? -12.676 2.125 23.362 1.00 98.12 110 ARG A O 1
ATOM 787 N N . GLY A 1 111 ? -12.405 0.464 21.883 1.00 97.81 111 GLY A N 1
ATOM 788 C CA . GLY A 1 111 ? -11.638 1.261 20.924 1.00 97.81 111 GLY A CA 1
ATOM 789 C C . GLY A 1 111 ? -12.457 2.422 20.356 1.00 97.81 111 GLY A C 1
ATOM 790 O O . GLY A 1 111 ? -11.983 3.553 20.336 1.00 97.81 111 GLY A O 1
ATOM 791 N N . ALA A 1 112 ? -13.703 2.157 19.961 1.00 98.38 112 ALA A N 1
ATOM 792 C CA . ALA A 1 112 ? -14.630 3.174 19.469 1.00 98.38 112 ALA A CA 1
ATOM 793 C C . ALA A 1 112 ? -14.955 4.247 20.530 1.00 98.38 112 ALA A C 1
ATOM 795 O O . ALA A 1 112 ? -15.002 5.431 20.209 1.00 98.38 112 ALA A O 1
ATOM 796 N N . GLU A 1 113 ? -15.137 3.855 21.795 1.00 98.44 113 GLU A N 1
ATOM 797 C CA . GLU A 1 113 ? -15.320 4.799 22.908 1.00 98.44 113 GLU A CA 1
ATOM 798 C C . GLU A 1 113 ? -14.106 5.715 23.095 1.00 98.44 113 GLU A C 1
ATOM 800 O O . GLU A 1 113 ? -14.271 6.918 23.273 1.00 98.44 113 GLU A O 1
ATOM 805 N N . LEU A 1 114 ? -12.889 5.161 23.042 1.00 98.12 114 LEU A N 1
ATOM 806 C CA . LEU A 1 114 ? -11.657 5.948 23.138 1.00 98.12 114 LEU A CA 1
ATOM 807 C C . LEU A 1 114 ? -11.508 6.916 21.963 1.00 98.12 114 LEU A C 1
ATOM 809 O O . LEU A 1 114 ? -11.062 8.036 22.168 1.00 98.12 114 LEU A O 1
ATOM 813 N N . ALA A 1 115 ? -11.902 6.505 20.755 1.00 98.31 115 ALA A N 1
ATOM 814 C CA . ALA A 1 115 ? -11.891 7.369 19.577 1.00 98.31 115 ALA A CA 1
ATOM 815 C C . ALA A 1 115 ? -12.809 8.583 19.760 1.00 98.31 115 ALA A C 1
ATOM 817 O O . ALA A 1 115 ? -12.381 9.714 19.551 1.00 98.31 115 ALA A O 1
ATOM 818 N N . ALA A 1 116 ? -14.030 8.352 20.253 1.00 97.88 116 ALA A N 1
ATOM 819 C CA . ALA A 1 116 ? -14.985 9.418 20.535 1.00 97.88 116 ALA A CA 1
ATOM 820 C C . ALA A 1 116 ? -14.485 10.404 21.610 1.00 97.88 116 ALA A C 1
ATOM 822 O O . ALA A 1 116 ? -14.818 11.582 21.552 1.00 97.88 116 ALA A O 1
ATOM 823 N N . GLN A 1 117 ? -13.674 9.950 22.575 1.00 97.94 117 GLN A N 1
ATOM 824 C CA . GLN A 1 117 ? -13.084 10.818 23.608 1.00 97.94 117 GLN A CA 1
ATOM 825 C C . GLN A 1 117 ? -12.045 11.802 23.060 1.00 97.94 117 GLN A C 1
ATOM 827 O O . GLN A 1 117 ? -11.802 12.821 23.698 1.00 97.94 117 GLN A O 1
ATOM 832 N N . VAL A 1 118 ? -11.436 11.497 21.912 1.00 98.12 118 VAL A N 1
ATOM 833 C CA . VAL A 1 118 ? -10.392 12.322 21.282 1.00 98.12 118 VAL A CA 1
ATOM 834 C C . VAL A 1 118 ? -10.821 12.888 19.926 1.00 98.12 118 VAL A C 1
ATOM 836 O O . VAL A 1 118 ? -9.969 13.273 19.132 1.00 98.12 118 VAL A O 1
ATOM 839 N N . ASP A 1 119 ? -12.130 12.916 19.657 1.00 97.75 119 ASP A N 1
ATOM 840 C CA . ASP A 1 119 ? -12.737 13.448 18.425 1.00 97.75 119 ASP A CA 1
ATOM 841 C C . ASP A 1 119 ? -12.252 12.771 17.124 1.00 97.75 119 ASP A C 1
ATOM 843 O O . ASP A 1 119 ? -12.127 13.387 16.068 1.00 97.75 119 ASP A O 1
ATOM 847 N N . ILE A 1 120 ? -11.979 11.464 17.192 1.00 98.06 120 ILE A N 1
ATOM 848 C CA . ILE A 1 120 ? -11.704 10.620 16.021 1.00 98.06 120 ILE A CA 1
ATOM 849 C C . ILE A 1 120 ? -12.959 9.823 15.664 1.00 98.06 120 ILE A C 1
ATOM 851 O O . ILE A 1 120 ? -13.649 9.317 16.553 1.00 98.06 120 ILE A O 1
ATOM 855 N N . ASP A 1 121 ? -13.220 9.639 14.362 1.00 97.62 121 ASP A N 1
ATOM 856 C CA . ASP A 1 121 ? -14.292 8.758 13.887 1.00 97.62 121 ASP A CA 1
ATOM 857 C C . ASP A 1 121 ? -14.165 7.358 14.532 1.00 97.62 121 ASP A C 1
ATOM 859 O O . ASP A 1 121 ? -13.153 6.665 14.344 1.00 97.62 121 ASP A O 1
ATOM 863 N N . PRO A 1 122 ? -15.178 6.906 15.298 1.00 98.00 122 PRO A N 1
ATOM 864 C CA . PRO A 1 122 ? -15.111 5.632 15.999 1.00 98.00 122 PRO A CA 1
ATOM 865 C C . PRO A 1 122 ? -15.061 4.401 15.089 1.00 98.00 122 PRO A C 1
ATOM 867 O O . PRO A 1 122 ? -14.577 3.349 15.518 1.00 98.00 122 PRO A O 1
ATOM 870 N N . GLU A 1 123 ? -15.574 4.478 13.857 1.00 97.00 123 GLU A N 1
ATOM 871 C CA . GLU A 1 123 ? -15.701 3.302 12.989 1.00 97.00 123 GLU A CA 1
ATOM 872 C C . GLU A 1 123 ? -14.344 2.771 12.483 1.00 97.00 123 GLU A C 1
ATOM 874 O O . GLU A 1 123 ? -14.085 1.574 12.658 1.00 97.00 123 GLU A O 1
ATOM 879 N N . PRO A 1 124 ? -13.425 3.594 11.936 1.00 96.56 124 PRO A N 1
ATOM 880 C CA . PRO A 1 124 ? -12.068 3.155 11.610 1.00 96.56 124 PRO A CA 1
ATOM 881 C C . PRO A 1 124 ? -11.342 2.491 12.786 1.00 96.56 124 PRO A C 1
ATOM 883 O O . PRO A 1 124 ? -10.700 1.454 12.609 1.00 96.56 124 PRO A O 1
ATOM 886 N N . VAL A 1 125 ? -11.481 3.039 13.997 1.00 97.88 125 VAL A N 1
ATOM 887 C CA . VAL A 1 125 ? -10.831 2.494 15.199 1.00 97.88 125 VAL A CA 1
ATOM 888 C C . VAL A 1 125 ? -11.422 1.140 15.581 1.00 97.88 125 VAL A C 1
ATOM 890 O O . VAL A 1 125 ? -10.673 0.189 15.815 1.00 97.88 125 VAL A O 1
ATOM 893 N N . ARG A 1 126 ? -12.756 1.015 15.579 1.00 97.56 126 ARG A N 1
ATOM 894 C CA . ARG A 1 126 ? -13.461 -0.256 15.814 1.00 97.56 126 ARG A CA 1
ATOM 895 C C . ARG A 1 126 ? -12.953 -1.350 14.874 1.00 97.56 126 ARG A C 1
ATOM 897 O O . ARG A 1 126 ? -12.660 -2.465 15.314 1.00 97.56 126 ARG A O 1
ATOM 904 N N . GLN A 1 127 ? -12.812 -1.026 13.588 1.00 95.88 127 GLN A N 1
ATOM 905 C CA . GLN A 1 127 ? -12.315 -1.954 12.570 1.00 95.88 127 GLN A CA 1
ATOM 906 C C . GLN A 1 127 ? -10.853 -2.347 12.806 1.00 95.88 127 GLN A C 1
ATOM 908 O O . GLN A 1 127 ? -10.547 -3.539 12.817 1.00 95.88 127 GLN A O 1
ATOM 913 N N . VAL A 1 128 ? -9.968 -1.375 13.051 1.00 95.19 128 VAL A N 1
ATOM 914 C CA . VAL A 1 128 ? -8.539 -1.622 13.309 1.00 95.19 128 VAL A CA 1
ATOM 915 C C . VAL A 1 128 ? -8.345 -2.517 14.530 1.00 95.19 128 VAL A C 1
ATOM 917 O O . VAL A 1 128 ? -7.597 -3.492 14.456 1.00 95.19 128 VAL A O 1
ATOM 920 N N . VAL A 1 129 ? -9.049 -2.252 15.635 1.00 95.94 129 VAL A N 1
ATOM 921 C CA . VAL A 1 129 ? -8.966 -3.088 16.842 1.00 95.94 129 VAL A CA 1
ATOM 922 C C . VAL A 1 129 ? -9.406 -4.524 16.544 1.00 95.94 129 VAL A C 1
ATOM 924 O O . VAL A 1 129 ? -8.724 -5.470 16.940 1.00 95.94 129 VAL A O 1
ATOM 927 N N . ALA A 1 130 ? -10.509 -4.719 15.817 1.00 94.31 130 ALA A N 1
ATOM 928 C CA . ALA A 1 130 ? -10.977 -6.055 15.447 1.00 94.31 130 ALA A CA 1
ATOM 929 C C . ALA A 1 130 ? -9.988 -6.792 14.524 1.00 94.31 130 ALA A C 1
ATOM 931 O O . ALA A 1 130 ? -9.716 -7.984 14.715 1.00 94.31 130 ALA A O 1
ATOM 932 N N . ASP A 1 131 ? -9.456 -6.099 13.519 1.00 92.50 131 ASP A N 1
ATOM 933 C CA . ASP A 1 131 ? -8.568 -6.677 12.516 1.00 92.50 131 ASP A CA 1
ATOM 934 C C . ASP A 1 131 ? -7.195 -7.003 13.095 1.00 92.50 131 ASP A C 1
ATOM 936 O O . ASP A 1 131 ? -6.787 -8.160 13.038 1.00 92.50 131 ASP A O 1
ATOM 940 N N . VAL A 1 132 ? -6.510 -6.044 13.725 1.00 89.12 132 VAL A N 1
ATOM 941 C CA . VAL A 1 132 ? -5.153 -6.252 14.258 1.00 89.12 132 VAL A CA 1
ATOM 942 C C . VAL A 1 132 ? -5.140 -7.367 15.306 1.00 89.12 132 VAL A C 1
ATOM 944 O O . VAL A 1 132 ? -4.250 -8.217 15.288 1.00 89.12 132 VAL A O 1
ATOM 947 N N . ARG A 1 133 ? -6.165 -7.451 16.168 1.00 89.69 133 ARG A N 1
ATOM 948 C CA . ARG A 1 133 ? -6.303 -8.567 17.121 1.00 89.69 133 ARG A CA 1
ATOM 949 C C . ARG A 1 133 ? -6.476 -9.913 16.426 1.00 89.69 133 ARG A C 1
ATOM 951 O O . ARG A 1 133 ? -5.904 -10.902 16.879 1.00 89.69 133 ARG A O 1
ATOM 958 N N . SER A 1 134 ? -7.264 -9.963 15.351 1.00 88.12 134 SER A N 1
ATOM 959 C CA . SER A 1 134 ? -7.463 -11.195 14.577 1.00 88.12 134 SER A CA 1
ATOM 960 C C . SER A 1 134 ? -6.150 -11.635 13.936 1.00 88.12 134 SER A C 1
ATOM 962 O O . SER A 1 134 ? -5.748 -12.785 14.102 1.00 88.12 134 SER A O 1
ATOM 964 N N . VAL A 1 135 ? -5.425 -10.704 13.307 1.00 83.56 135 VAL A N 1
ATOM 965 C CA . VAL A 1 135 ? -4.159 -11.032 12.652 1.00 83.56 135 VAL A CA 1
ATOM 966 C C . VAL A 1 135 ? -3.098 -11.493 13.657 1.00 83.56 135 VAL A C 1
ATOM 968 O O . VAL A 1 135 ? -2.425 -12.490 13.413 1.00 83.56 135 VAL A O 1
ATOM 971 N N . ARG A 1 136 ? -2.992 -10.855 14.828 1.00 81.19 136 ARG A N 1
ATOM 972 C CA . ARG A 1 136 ? -2.046 -11.279 15.880 1.00 81.19 136 ARG A CA 1
ATOM 973 C C . ARG A 1 136 ? -2.292 -12.671 16.430 1.00 81.19 136 ARG A C 1
ATOM 975 O O . ARG A 1 136 ? -1.361 -13.315 16.895 1.00 81.19 136 ARG A O 1
ATOM 982 N N . ARG A 1 137 ? -3.536 -13.139 16.383 1.00 84.19 137 ARG A N 1
ATOM 983 C CA . ARG A 1 137 ? -3.898 -14.508 16.770 1.00 84.19 137 ARG A CA 1
ATOM 984 C C . ARG A 1 137 ? -3.638 -15.523 15.652 1.00 84.19 137 ARG A C 1
ATOM 986 O O . ARG A 1 137 ? -4.065 -16.664 15.778 1.00 84.19 137 ARG A O 1
ATOM 993 N N . GLY A 1 138 ? -3.019 -15.109 14.545 1.00 81.44 138 GLY A N 1
ATOM 994 C CA . GLY A 1 138 ? -2.879 -15.926 13.341 1.00 81.44 138 GLY A CA 1
ATOM 995 C C . GLY A 1 138 ? -4.201 -16.148 12.600 1.00 81.44 138 GLY A C 1
ATOM 996 O O . GLY A 1 138 ? -4.245 -16.926 11.655 1.00 81.44 138 GLY A O 1
ATOM 997 N N . ASN A 1 139 ? -5.283 -15.465 12.992 1.00 87.69 139 ASN A N 1
ATOM 998 C CA . ASN A 1 139 ? -6.586 -15.582 12.345 1.00 87.69 139 ASN A CA 1
ATOM 999 C C . ASN A 1 139 ? -6.693 -14.576 11.193 1.00 87.69 139 ASN A C 1
ATOM 1001 O O . ASN A 1 139 ? -7.413 -13.576 11.267 1.00 87.69 139 ASN A O 1
ATOM 1005 N N . VAL A 1 140 ? -5.903 -14.824 10.152 1.00 86.31 140 VAL A N 1
ATOM 1006 C CA . VAL A 1 140 ? -5.852 -14.046 8.915 1.00 86.31 140 VAL A CA 1
ATOM 1007 C C . VAL A 1 140 ? -5.729 -14.993 7.730 1.00 86.31 140 VAL A C 1
ATOM 1009 O O . VAL A 1 140 ? -5.003 -15.983 7.787 1.00 86.31 140 VAL A O 1
ATOM 1012 N N . ARG A 1 141 ? -6.419 -14.684 6.633 1.00 88.19 141 ARG A N 1
ATOM 1013 C CA . ARG A 1 141 ? -6.301 -15.440 5.384 1.00 88.19 141 ARG A CA 1
ATOM 1014 C C . ARG A 1 141 ? -5.547 -14.623 4.347 1.00 88.19 141 ARG A C 1
ATOM 1016 O O . ARG A 1 141 ? -5.944 -13.502 4.047 1.00 88.19 141 ARG A O 1
ATOM 1023 N N . PHE A 1 142 ? -4.516 -15.195 3.742 1.00 85.56 142 PHE A N 1
ATOM 1024 C CA . PHE A 1 142 ? -3.900 -14.617 2.548 1.00 85.56 142 PHE A CA 1
ATOM 1025 C C . PHE A 1 142 ? -4.631 -15.128 1.306 1.00 85.56 142 PHE A C 1
ATOM 1027 O O . PHE A 1 142 ? -4.979 -16.304 1.216 1.00 85.56 142 PHE A O 1
ATOM 1034 N N . ALA A 1 143 ? -4.940 -14.222 0.384 1.00 87.31 143 ALA A N 1
ATOM 1035 C CA . ALA A 1 143 ? -5.708 -14.499 -0.822 1.00 87.31 143 ALA A CA 1
ATOM 1036 C C . ALA A 1 143 ? -4.939 -13.968 -2.041 1.00 87.31 143 ALA A C 1
ATOM 1038 O O . ALA A 1 143 ? -5.212 -12.843 -2.471 1.00 87.31 143 ALA A O 1
ATOM 1039 N N . PRO A 1 144 ? -3.956 -14.729 -2.557 1.00 85.56 144 PRO A N 1
ATOM 1040 C CA . PRO A 1 144 ? -3.256 -14.353 -3.776 1.00 85.56 144 PRO A CA 1
ATOM 1041 C C . PRO A 1 144 ? -4.228 -14.340 -4.961 1.00 85.56 144 PRO A C 1
ATOM 1043 O O . PRO A 1 144 ? -5.078 -15.223 -5.083 1.00 85.56 144 PRO A O 1
ATOM 1046 N N . VAL A 1 145 ? -4.122 -13.318 -5.806 1.00 86.44 145 VAL A N 1
ATOM 1047 C CA . VAL A 1 145 ? -4.939 -13.118 -7.015 1.00 86.44 145 VAL A CA 1
ATOM 1048 C C . VAL A 1 145 ? -4.085 -12.524 -8.123 1.00 86.44 145 VAL A C 1
ATOM 1050 O O . VAL A 1 145 ? -3.101 -11.846 -7.825 1.00 86.44 145 VAL A O 1
ATOM 1053 N N . ARG A 1 146 ? -4.455 -12.722 -9.392 1.00 84.88 146 ARG A N 1
ATOM 1054 C CA . ARG A 1 146 ? -3.741 -12.063 -10.499 1.00 84.88 146 ARG A CA 1
ATOM 1055 C C . ARG A 1 146 ? -3.885 -10.541 -10.430 1.00 84.88 146 ARG A C 1
ATOM 1057 O O . ARG A 1 146 ? -4.835 -10.037 -9.829 1.00 84.88 146 ARG A O 1
ATOM 1064 N N . PHE A 1 147 ? -2.976 -9.809 -11.075 1.00 84.00 147 PHE A N 1
ATOM 1065 C CA . PHE A 1 147 ? -2.983 -8.344 -11.048 1.00 84.00 147 PHE A CA 1
ATOM 1066 C C . PHE A 1 147 ? -4.310 -7.759 -11.545 1.00 84.00 147 PHE A C 1
ATOM 1068 O O . PHE A 1 147 ? -4.911 -6.930 -10.861 1.00 84.00 147 PHE A O 1
ATOM 1075 N N . ASP A 1 148 ? -4.821 -8.261 -12.670 1.00 83.56 148 ASP A N 1
ATOM 1076 C CA . ASP A 1 148 ? -6.091 -7.801 -13.244 1.00 83.56 148 ASP A CA 1
ATOM 1077 C C . ASP A 1 148 ? -7.312 -8.181 -12.395 1.00 83.56 148 ASP A C 1
ATOM 1079 O O . ASP A 1 148 ? -8.344 -7.517 -12.449 1.00 83.56 148 ASP A O 1
ATOM 1083 N N . GLU A 1 149 ? -7.188 -9.206 -11.551 1.00 88.56 149 GLU A N 1
ATOM 1084 C CA . GLU A 1 149 ? -8.251 -9.667 -10.655 1.00 88.56 149 GLU A CA 1
ATOM 1085 C C . GLU A 1 149 ? -8.263 -8.907 -9.319 1.00 88.56 149 GLU A C 1
ATOM 1087 O O . GLU A 1 149 ? -9.217 -9.044 -8.548 1.00 88.56 149 GLU A O 1
ATOM 1092 N N . PHE A 1 150 ? -7.218 -8.126 -9.014 1.00 89.88 150 PHE A N 1
ATOM 1093 C CA . PHE A 1 150 ? -7.012 -7.517 -7.700 1.00 89.88 150 PHE A CA 1
ATOM 1094 C C . PHE A 1 150 ? -8.174 -6.614 -7.281 1.00 89.88 150 PHE A C 1
ATOM 1096 O O . PHE A 1 150 ? -8.774 -6.826 -6.225 1.00 89.88 150 PHE A O 1
ATOM 1103 N N . SER A 1 151 ? -8.525 -5.633 -8.114 1.00 93.88 151 SER A N 1
ATOM 1104 C CA . SER A 1 151 ? -9.573 -4.655 -7.797 1.00 93.88 151 SER A CA 1
ATOM 1105 C C . SER A 1 151 ? -10.931 -5.329 -7.588 1.00 93.88 151 SER A C 1
ATOM 1107 O O . SER A 1 151 ? -11.611 -5.053 -6.596 1.00 93.88 151 SER A O 1
ATOM 1109 N N . ASP A 1 152 ? -11.280 -6.296 -8.438 1.00 93.88 152 ASP A N 1
ATOM 1110 C CA . ASP A 1 152 ? -12.522 -7.062 -8.319 1.00 93.88 152 ASP A CA 1
ATOM 1111 C C . ASP A 1 152 ? -12.522 -7.963 -7.079 1.00 93.88 152 ASP A C 1
ATOM 1113 O O . ASP A 1 152 ? -13.528 -8.082 -6.374 1.00 93.88 152 ASP A O 1
ATOM 1117 N N . ALA A 1 153 ? -11.392 -8.601 -6.769 1.00 92.06 153 ALA A N 1
ATOM 1118 C CA . ALA A 1 153 ? -11.248 -9.436 -5.583 1.00 92.06 153 ALA A CA 1
ATOM 1119 C C . ALA A 1 153 ? -11.410 -8.641 -4.286 1.00 92.06 153 ALA A C 1
ATOM 1121 O O . ALA A 1 153 ? -12.011 -9.158 -3.334 1.00 92.06 153 ALA A O 1
ATOM 1122 N N . VAL A 1 154 ? -10.920 -7.399 -4.264 1.00 95.00 154 VAL A N 1
ATOM 1123 C CA . VAL A 1 154 ? -11.119 -6.466 -3.154 1.00 95.00 154 VAL A CA 1
ATOM 1124 C C . VAL A 1 154 ? -12.575 -6.008 -3.078 1.00 95.00 154 VAL A C 1
ATOM 1126 O O . VAL A 1 154 ? -13.156 -6.045 -1.993 1.00 95.00 154 VAL A O 1
ATOM 1129 N N . ALA A 1 155 ? -13.192 -5.660 -4.211 1.00 94.19 155 ALA A N 1
ATOM 1130 C CA . ALA A 1 155 ? -14.587 -5.215 -4.280 1.00 94.19 155 ALA A CA 1
ATOM 1131 C C . ALA A 1 155 ? -15.598 -6.290 -3.835 1.00 94.19 155 ALA A C 1
ATOM 1133 O O . ALA A 1 155 ? -16.661 -5.962 -3.312 1.00 94.19 155 ALA A O 1
ATOM 1134 N N . ARG A 1 156 ? -15.263 -7.581 -3.976 1.00 93.88 156 ARG A N 1
ATOM 1135 C CA . ARG A 1 156 ? -16.069 -8.700 -3.444 1.00 93.88 156 ARG A CA 1
ATOM 1136 C C . ARG A 1 156 ? -16.061 -8.798 -1.911 1.00 93.88 156 ARG A C 1
ATOM 1138 O O . ARG A 1 156 ? -16.856 -9.547 -1.344 1.00 93.88 156 ARG A O 1
ATOM 1145 N N . GLY A 1 157 ? -15.132 -8.127 -1.231 1.00 93.62 157 GLY A N 1
ATOM 1146 C CA . GLY A 1 157 ? -15.061 -8.056 0.228 1.00 93.62 157 GLY A CA 1
ATOM 1147 C C . GLY A 1 157 ? -15.569 -6.722 0.775 1.00 93.62 157 GLY A C 1
ATOM 1148 O O . GLY A 1 157 ? -15.858 -5.791 0.035 1.00 93.62 157 GLY A O 1
ATOM 1149 N N . ARG A 1 158 ? -15.642 -6.607 2.103 1.00 95.19 158 ARG A N 1
ATOM 1150 C CA . ARG A 1 158 ? -15.795 -5.317 2.792 1.00 95.19 158 ARG A CA 1
ATOM 1151 C C . ARG A 1 158 ? -14.405 -4.706 2.997 1.00 95.19 158 ARG A C 1
ATOM 1153 O O . ARG A 1 158 ? -13.632 -5.305 3.751 1.00 95.19 158 ARG A O 1
ATOM 1160 N N . PRO A 1 159 ? -14.059 -3.573 2.359 1.00 94.38 159 PRO A N 1
ATOM 1161 C CA . PRO A 1 159 ? -12.733 -2.973 2.486 1.00 94.38 159 PRO A CA 1
ATOM 1162 C C . PRO A 1 159 ? -12.406 -2.550 3.923 1.00 94.38 159 PRO A C 1
ATOM 1164 O O . PRO A 1 159 ? -13.288 -2.145 4.682 1.00 94.38 159 PRO A O 1
ATOM 1167 N N . ARG A 1 160 ? -11.122 -2.626 4.284 1.00 95.69 160 ARG A N 1
ATOM 1168 C CA . ARG A 1 160 ? -10.571 -2.177 5.571 1.00 95.69 160 ARG A CA 1
ATOM 1169 C C . ARG A 1 160 ? -9.479 -1.132 5.330 1.00 95.69 160 ARG A C 1
ATOM 1171 O O . ARG A 1 160 ? -8.295 -1.458 5.439 1.00 95.69 160 ARG A O 1
ATOM 1178 N N . PRO A 1 161 ? -9.841 0.106 4.951 1.00 95.62 161 PRO A N 1
ATOM 1179 C CA . PRO A 1 161 ? -8.873 1.109 4.510 1.00 95.62 161 PRO A CA 1
ATOM 1180 C C . PRO A 1 161 ? -7.897 1.521 5.617 1.00 95.62 161 PRO A C 1
ATOM 1182 O O . PRO A 1 161 ? -6.702 1.597 5.356 1.00 95.62 161 PRO A O 1
ATOM 1185 N N . ALA A 1 162 ? -8.359 1.690 6.861 1.00 95.38 162 ALA A N 1
ATOM 1186 C CA . ALA A 1 162 ? -7.484 2.030 7.986 1.00 95.38 162 ALA A CA 1
ATOM 1187 C C . ALA A 1 162 ? -6.489 0.897 8.306 1.00 95.38 162 ALA A C 1
ATOM 1189 O O . ALA A 1 162 ? -5.284 1.131 8.390 1.00 95.38 162 ALA A O 1
ATOM 1190 N N . THR A 1 163 ? -6.960 -0.353 8.374 1.00 93.88 163 THR A N 1
ATOM 1191 C CA . THR A 1 163 ? -6.095 -1.535 8.542 1.00 93.88 163 THR A CA 1
ATOM 1192 C C . THR A 1 163 ? -5.111 -1.691 7.375 1.00 93.88 163 THR A C 1
ATOM 1194 O O . THR A 1 163 ? -3.951 -2.037 7.579 1.00 93.88 163 THR A O 1
ATOM 1197 N N . THR A 1 164 ? -5.548 -1.389 6.148 1.00 94.19 164 THR A N 1
ATOM 1198 C CA . THR A 1 164 ? -4.683 -1.372 4.958 1.00 94.19 164 THR A CA 1
ATOM 1199 C C . THR A 1 164 ? -3.665 -0.232 5.012 1.00 94.19 164 THR A C 1
ATOM 1201 O O . THR A 1 164 ? -2.541 -0.397 4.560 1.00 94.19 164 THR A O 1
ATOM 1204 N N . GLY A 1 165 ? -3.998 0.917 5.596 1.00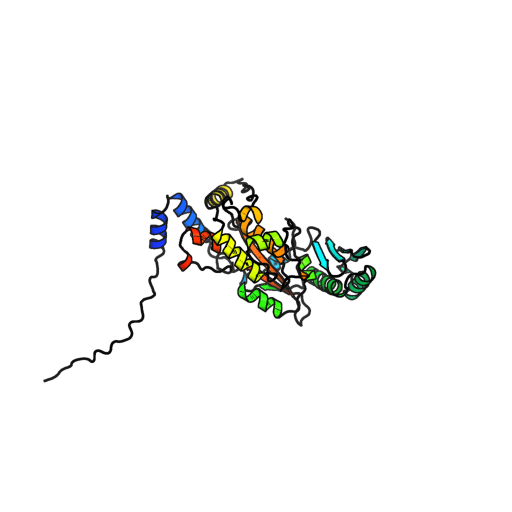 92.69 165 GLY A N 1
ATOM 1205 C CA . GLY A 1 165 ? -3.034 1.990 5.832 1.00 92.69 165 GLY A CA 1
ATOM 1206 C C . GLY A 1 165 ? -1.928 1.575 6.802 1.00 92.69 165 GLY A C 1
ATOM 1207 O O . GLY A 1 165 ? -0.762 1.828 6.528 1.00 92.69 165 GLY A O 1
ATOM 1208 N N . LEU A 1 166 ? -2.265 0.835 7.863 1.00 90.44 166 LEU A N 1
ATOM 1209 C CA . LEU A 1 166 ? -1.284 0.321 8.831 1.00 90.44 166 LEU A CA 1
ATOM 1210 C C . LEU A 1 166 ? -0.314 -0.728 8.248 1.00 90.44 166 LEU A C 1
ATOM 1212 O O . LEU A 1 166 ? 0.753 -0.943 8.821 1.00 90.44 166 LEU A O 1
ATOM 1216 N N . LEU A 1 167 ? -0.644 -1.352 7.107 1.00 86.75 167 LEU A N 1
ATOM 1217 C CA . LEU A 1 167 ? 0.278 -2.203 6.333 1.00 86.75 167 LEU A CA 1
ATOM 1218 C C . LEU A 1 167 ? 1.402 -1.408 5.657 1.00 86.75 167 LEU A C 1
ATOM 1220 O O . LEU A 1 167 ? 2.421 -1.982 5.265 1.00 86.75 167 LEU A O 1
ATOM 1224 N N . ARG A 1 168 ? 1.213 -0.102 5.442 1.00 88.00 168 ARG A N 1
ATOM 1225 C CA . ARG A 1 168 ? 2.159 0.709 4.678 1.00 88.00 168 ARG A CA 1
ATOM 1226 C C . ARG A 1 168 ? 3.458 0.884 5.461 1.00 88.00 168 ARG A C 1
ATOM 1228 O O . ARG A 1 168 ? 3.476 1.016 6.686 1.00 88.00 168 ARG A O 1
ATOM 1235 N N . SER A 1 169 ? 4.574 0.817 4.745 1.00 71.19 169 SER A N 1
ATOM 1236 C CA . SER A 1 169 ? 5.899 1.054 5.315 1.00 71.19 169 SER A CA 1
ATOM 1237 C C . SER A 1 169 ? 6.090 2.557 5.527 1.00 71.19 169 SER A C 1
ATOM 1239 O O . SER A 1 169 ? 5.678 3.320 4.658 1.00 71.19 169 SER A O 1
ATOM 1241 N N . PRO A 1 170 ? 6.786 3.001 6.590 1.00 65.44 170 PRO A N 1
ATOM 1242 C CA . PRO A 1 170 ? 7.096 4.418 6.822 1.00 65.44 170 PRO A CA 1
ATOM 1243 C C . PRO A 1 170 ? 8.176 4.964 5.861 1.00 65.44 170 PRO A C 1
ATOM 1245 O O . PRO A 1 170 ? 9.028 5.753 6.255 1.00 65.44 170 PRO A O 1
ATOM 1248 N N . ARG A 1 171 ? 8.219 4.491 4.607 1.00 64.94 171 ARG A N 1
ATOM 1249 C CA . ARG A 1 171 ? 9.212 4.942 3.620 1.00 64.94 171 ARG A CA 1
ATOM 1250 C C . ARG A 1 171 ? 9.005 6.413 3.276 1.00 64.94 171 ARG A C 1
ATOM 1252 O O . ARG A 1 171 ? 7.943 6.968 3.539 1.00 64.94 171 ARG A O 1
ATOM 1259 N N . ALA A 1 172 ? 10.049 7.007 2.694 1.00 60.66 172 ALA A N 1
ATOM 1260 C CA . ALA A 1 172 ? 10.074 8.400 2.264 1.00 60.66 172 ALA A CA 1
ATOM 1261 C C . ALA A 1 172 ? 8.748 8.798 1.599 1.00 60.66 172 ALA A C 1
ATOM 1263 O O . ALA A 1 172 ? 8.308 8.164 0.640 1.00 60.66 172 ALA A O 1
ATOM 1264 N N . VAL A 1 173 ? 8.115 9.828 2.159 1.00 71.75 173 VAL A N 1
ATOM 1265 C CA . VAL A 1 173 ? 6.845 10.357 1.670 1.00 71.75 173 VAL A CA 1
ATOM 1266 C C . VAL A 1 173 ? 7.123 11.090 0.363 1.00 71.75 173 VAL A C 1
ATOM 1268 O O . VAL A 1 173 ? 7.834 12.092 0.353 1.00 71.75 173 VAL A O 1
ATOM 1271 N N . VAL A 1 174 ? 6.576 10.578 -0.735 1.00 88.62 174 VAL A N 1
ATOM 1272 C CA . VAL A 1 174 ? 6.537 11.276 -2.024 1.00 88.62 174 VAL A CA 1
ATOM 1273 C C . VAL A 1 174 ? 5.212 12.024 -2.117 1.00 88.62 174 VAL A C 1
ATOM 1275 O O . VAL A 1 174 ? 4.163 11.475 -1.773 1.00 88.62 174 VAL A O 1
ATOM 1278 N N . ALA A 1 175 ? 5.243 13.272 -2.584 1.00 90.69 175 ALA A N 1
ATOM 1279 C CA . ALA A 1 175 ? 4.019 14.025 -2.814 1.00 90.69 175 ALA A CA 1
ATOM 1280 C C . ALA A 1 175 ? 3.241 13.422 -4.003 1.00 90.69 175 ALA A C 1
ATOM 1282 O O . ALA A 1 175 ? 3.842 13.171 -5.051 1.00 90.69 175 ALA A O 1
ATOM 1283 N N . PRO A 1 176 ? 1.906 13.245 -3.915 1.00 92.31 176 PRO A N 1
ATOM 1284 C CA . PRO A 1 176 ? 1.095 12.761 -5.038 1.00 92.31 176 PRO A CA 1
ATOM 1285 C C . PRO A 1 176 ? 1.322 13.534 -6.339 1.00 92.31 176 PRO A C 1
ATOM 1287 O O . PRO A 1 176 ? 1.348 12.937 -7.409 1.00 92.31 176 PRO A O 1
ATOM 1290 N N . ALA A 1 177 ? 1.542 14.848 -6.240 1.00 93.06 177 ALA A N 1
ATOM 1291 C CA . ALA A 1 177 ? 1.804 15.712 -7.384 1.00 93.06 177 ALA A CA 1
ATOM 1292 C C . ALA A 1 177 ? 3.055 15.298 -8.176 1.00 93.06 177 ALA A C 1
ATOM 1294 O O . ALA A 1 177 ? 3.025 15.354 -9.402 1.00 93.06 177 ALA A O 1
ATOM 1295 N N . ASP A 1 178 ? 4.115 14.828 -7.510 1.00 93.38 178 ASP A N 1
ATOM 1296 C CA . ASP A 1 178 ? 5.335 14.366 -8.183 1.00 93.38 178 ASP A CA 1
ATOM 1297 C C . ASP A 1 178 ? 5.084 13.056 -8.937 1.00 93.38 178 ASP A C 1
ATOM 1299 O O . ASP A 1 178 ? 5.539 12.881 -10.068 1.00 93.38 178 ASP A O 1
ATOM 1303 N N . VAL A 1 179 ? 4.303 12.153 -8.333 1.00 94.25 179 VAL A N 1
ATOM 1304 C CA . VAL A 1 179 ? 3.881 10.901 -8.974 1.00 94.25 179 VAL A CA 1
ATOM 1305 C C . VAL A 1 179 ? 3.030 11.208 -10.200 1.00 94.25 179 VAL A C 1
ATOM 1307 O O . VAL A 1 179 ? 3.309 10.692 -11.276 1.00 94.25 179 VAL A O 1
ATOM 1310 N N . TRP A 1 180 ? 2.022 12.074 -10.069 1.00 94.94 180 TRP A N 1
ATOM 1311 C CA . TRP A 1 180 ? 1.129 12.451 -11.167 1.00 94.94 180 TRP A CA 1
ATOM 1312 C C . TRP A 1 180 ? 1.852 13.207 -12.274 1.00 94.94 180 TRP A C 1
ATOM 1314 O O . TRP A 1 180 ? 1.572 12.974 -13.444 1.00 94.94 180 TRP A O 1
ATOM 1324 N N . ALA A 1 181 ? 2.818 14.059 -11.932 1.00 93.62 181 ALA A N 1
ATOM 1325 C CA . ALA A 1 181 ? 3.673 14.699 -12.919 1.00 93.62 181 ALA A CA 1
ATOM 1326 C C . ALA A 1 181 ? 4.487 13.666 -13.711 1.00 93.62 181 ALA A C 1
ATOM 1328 O O . ALA A 1 181 ? 4.728 13.871 -14.899 1.00 93.62 181 ALA A O 1
ATOM 1329 N N . PHE A 1 182 ? 4.916 12.566 -13.088 1.00 92.88 182 PHE A N 1
ATOM 1330 C CA . PHE A 1 182 ? 5.593 11.478 -13.791 1.00 92.88 182 PHE A CA 1
ATOM 1331 C C . PHE A 1 182 ? 4.623 10.655 -14.651 1.00 92.88 182 PHE A C 1
ATOM 1333 O O . PHE A 1 182 ? 4.857 10.499 -15.845 1.00 92.88 182 PHE A O 1
ATOM 1340 N N . VAL A 1 183 ? 3.503 10.182 -14.087 1.00 93.06 183 VAL A N 1
ATOM 1341 C CA . VAL A 1 183 ? 2.543 9.319 -14.806 1.00 93.06 183 VAL A CA 1
ATOM 1342 C C . VAL A 1 183 ? 1.635 10.058 -15.795 1.00 93.06 183 VAL A C 1
ATOM 1344 O O . VAL A 1 183 ? 1.002 9.432 -16.641 1.00 93.06 183 VAL A O 1
ATOM 1347 N N . GLY A 1 184 ? 1.596 11.387 -15.742 1.00 92.81 184 GLY A N 1
ATOM 1348 C CA . GLY A 1 184 ? 0.887 12.265 -16.674 1.00 92.81 184 GLY A CA 1
ATOM 1349 C C . GLY A 1 184 ? -0.493 12.717 -16.199 1.00 92.81 184 GLY A C 1
ATOM 1350 O O . GLY A 1 184 ? -0.850 13.868 -16.433 1.00 92.81 184 GLY A O 1
ATOM 1351 N N . GLU A 1 185 ? -1.255 11.870 -15.500 1.00 92.44 185 GLU A N 1
ATOM 1352 C CA . GLU A 1 185 ? -2.561 12.259 -14.951 1.00 92.44 185 GLU A CA 1
ATOM 1353 C C . GLU A 1 185 ? -2.770 11.742 -13.519 1.00 92.44 185 GLU A C 1
ATOM 1355 O O . GLU A 1 185 ? -2.270 10.666 -13.165 1.00 92.44 185 GLU A O 1
ATOM 1360 N N . PRO A 1 186 ? -3.548 12.466 -12.695 1.00 94.38 186 PRO A N 1
ATOM 1361 C CA . PRO A 1 186 ? -3.943 11.999 -11.377 1.00 94.38 186 PRO A CA 1
ATOM 1362 C C . PRO A 1 186 ? -4.795 10.734 -11.423 1.00 94.38 186 PRO A C 1
ATOM 1364 O O . PRO A 1 186 ? -5.776 10.646 -12.157 1.00 94.38 186 PRO A O 1
ATOM 1367 N N . THR A 1 187 ? -4.475 9.783 -10.551 1.00 94.69 187 THR A N 1
ATOM 1368 C CA . THR A 1 187 ? -5.304 8.601 -10.311 1.00 94.69 187 THR A CA 1
ATOM 1369 C C . THR A 1 187 ? -5.199 8.169 -8.853 1.00 94.69 187 THR A C 1
ATOM 1371 O O . THR A 1 187 ? -4.162 8.333 -8.205 1.00 94.69 187 THR A O 1
ATOM 1374 N N . THR A 1 188 ? -6.299 7.638 -8.323 1.00 94.06 188 THR A N 1
ATOM 1375 C CA . THR A 1 188 ? -6.394 7.045 -6.978 1.00 94.06 188 THR A CA 1
ATOM 1376 C C . THR A 1 188 ? -6.629 5.538 -7.035 1.00 94.06 188 THR A C 1
ATOM 1378 O O . THR A 1 188 ? -6.722 4.890 -5.992 1.00 94.06 188 THR A O 1
ATOM 1381 N N . ALA A 1 189 ? -6.722 4.969 -8.241 1.00 95.38 189 ALA A N 1
ATOM 1382 C CA . ALA A 1 189 ? -6.884 3.541 -8.455 1.00 95.38 189 ALA A CA 1
ATOM 1383 C C . ALA A 1 189 ? -5.498 2.872 -8.524 1.00 95.38 189 ALA A C 1
ATOM 1385 O O . ALA A 1 189 ? -4.760 3.106 -9.483 1.00 95.38 189 ALA A O 1
ATOM 1386 N N . PRO A 1 190 ? -5.121 2.019 -7.551 1.00 93.75 190 PRO A N 1
ATOM 1387 C CA . PRO A 1 190 ? -3.782 1.432 -7.486 1.00 93.75 190 PRO A CA 1
ATOM 1388 C C . PRO A 1 190 ? -3.378 0.669 -8.751 1.00 93.75 190 PRO A C 1
ATOM 1390 O O . PRO A 1 190 ? -2.252 0.798 -9.214 1.00 93.75 190 PRO A O 1
ATOM 1393 N N . THR A 1 191 ? -4.290 -0.106 -9.341 1.00 92.00 191 THR A N 1
ATOM 1394 C CA . THR A 1 191 ? -4.000 -0.887 -10.554 1.00 92.00 191 THR A CA 1
ATOM 1395 C C . THR A 1 191 ? -3.803 -0.003 -11.784 1.00 92.00 191 THR A C 1
ATOM 1397 O O . THR A 1 191 ? -2.950 -0.296 -12.611 1.00 92.00 191 THR A O 1
ATOM 1400 N N . ASP A 1 192 ? -4.561 1.089 -11.901 1.00 94.25 192 ASP A N 1
ATOM 1401 C CA . ASP A 1 192 ? -4.389 2.072 -12.978 1.00 94.25 192 ASP A CA 1
ATOM 1402 C C . ASP A 1 192 ? -3.055 2.819 -12.828 1.00 94.25 192 ASP A C 1
ATOM 1404 O O . ASP A 1 192 ? -2.278 2.901 -13.776 1.00 94.25 192 ASP A O 1
ATOM 1408 N N . LEU A 1 193 ? -2.725 3.250 -11.604 1.00 93.81 193 LEU A N 1
ATOM 1409 C CA . LEU A 1 193 ? -1.440 3.880 -11.294 1.00 93.81 193 LEU A CA 1
ATOM 1410 C C . LEU A 1 193 ? -0.252 2.995 -11.689 1.00 93.81 193 LEU A C 1
ATOM 1412 O O . LEU A 1 193 ? 0.707 3.480 -12.281 1.00 93.81 193 LEU A O 1
ATOM 1416 N N . LEU A 1 194 ? -0.311 1.699 -11.379 1.00 91.81 194 LEU A N 1
ATOM 1417 C CA . LEU A 1 194 ? 0.775 0.763 -11.678 1.00 91.81 194 LEU A CA 1
ATOM 1418 C C . LEU A 1 194 ? 0.933 0.497 -13.176 1.00 91.81 194 LEU A C 1
ATOM 1420 O O . LEU A 1 194 ? 2.067 0.385 -13.634 1.00 91.81 194 LEU A O 1
ATOM 1424 N N . ARG A 1 195 ? -0.166 0.462 -13.942 1.00 89.88 195 ARG A N 1
ATOM 1425 C CA . ARG A 1 195 ? -0.098 0.387 -15.411 1.00 89.88 195 ARG A CA 1
ATOM 1426 C C . ARG A 1 195 ? 0.580 1.623 -15.996 1.00 89.88 195 ARG A C 1
ATOM 1428 O O . ARG A 1 195 ? 1.552 1.485 -16.730 1.00 89.88 195 ARG A O 1
ATOM 1435 N N . ARG A 1 196 ? 0.164 2.819 -15.570 1.00 92.25 196 ARG A N 1
ATOM 1436 C CA . ARG A 1 196 ? 0.768 4.083 -16.023 1.00 92.25 196 ARG A CA 1
ATOM 1437 C C . ARG A 1 196 ? 2.240 4.211 -15.615 1.00 92.25 196 ARG A C 1
ATOM 1439 O O . ARG A 1 196 ? 3.053 4.714 -16.381 1.00 92.25 196 ARG A O 1
ATOM 1446 N N . LEU A 1 197 ? 2.610 3.740 -14.421 1.00 91.00 197 LEU A N 1
ATOM 1447 C CA . LEU A 1 197 ? 4.015 3.668 -14.001 1.00 91.00 197 LEU A CA 1
ATOM 1448 C C . LEU A 1 197 ? 4.826 2.741 -14.900 1.00 91.00 197 LEU A C 1
ATOM 1450 O O . LEU A 1 197 ? 5.922 3.110 -15.302 1.00 91.00 197 LEU A O 1
ATOM 1454 N N . ALA A 1 198 ? 4.299 1.560 -15.219 1.00 87.06 198 ALA A N 1
ATOM 1455 C CA . ALA A 1 198 ? 4.980 0.612 -16.090 1.00 87.06 198 ALA A CA 1
ATOM 1456 C C . ALA A 1 198 ? 5.204 1.171 -17.499 1.00 87.06 198 ALA A C 1
ATOM 1458 O O . ALA A 1 198 ? 6.293 0.998 -18.047 1.00 87.06 198 ALA A O 1
ATOM 1459 N N . GLU A 1 199 ? 4.200 1.861 -18.048 1.00 84.88 199 GLU A N 1
ATOM 1460 C CA . GLU A 1 199 ? 4.287 2.580 -19.323 1.00 84.88 199 GLU A CA 1
ATOM 1461 C C . GLU A 1 199 ? 5.359 3.672 -19.269 1.00 84.88 199 GLU A C 1
ATOM 1463 O O . GLU A 1 199 ? 6.245 3.702 -20.116 1.00 84.88 1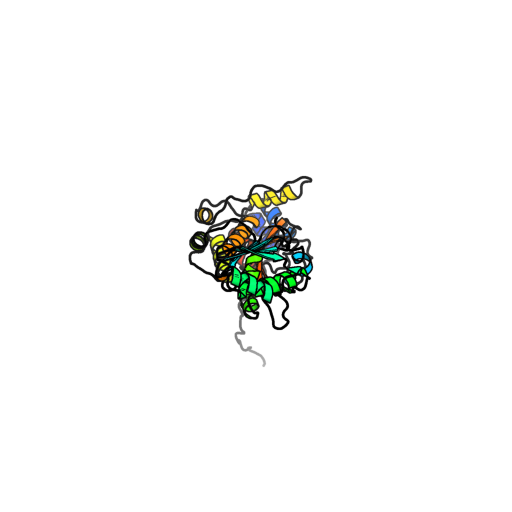99 GLU A O 1
ATOM 1468 N N . ARG A 1 200 ? 5.360 4.522 -18.236 1.00 87.12 200 ARG A N 1
ATOM 1469 C CA . ARG A 1 200 ? 6.366 5.588 -18.119 1.00 87.12 200 ARG A CA 1
ATOM 1470 C C . ARG A 1 200 ? 7.773 5.079 -17.875 1.00 87.12 200 ARG A C 1
ATOM 1472 O O . ARG A 1 200 ? 8.700 5.579 -18.492 1.00 87.12 200 ARG A O 1
ATOM 1479 N N . PHE A 1 201 ? 7.945 4.065 -17.034 1.00 85.88 201 PHE A N 1
ATOM 1480 C CA . PHE A 1 201 ? 9.237 3.403 -16.885 1.00 85.88 201 PHE A CA 1
ATOM 1481 C C . PHE A 1 201 ? 9.737 2.848 -18.217 1.00 85.88 201 PHE A C 1
ATOM 1483 O O . PHE A 1 201 ? 10.906 3.018 -18.539 1.00 85.88 201 PHE A O 1
ATOM 1490 N N . HIS A 1 202 ? 8.858 2.246 -19.015 1.00 80.69 202 HIS A N 1
ATOM 1491 C CA . HIS A 1 202 ? 9.221 1.775 -20.346 1.00 80.69 202 HIS A CA 1
ATOM 1492 C C . HIS A 1 202 ? 9.641 2.916 -21.286 1.00 80.69 202 HIS A C 1
ATOM 1494 O O . HIS A 1 202 ? 10.577 2.756 -22.060 1.00 80.69 202 HIS A O 1
ATOM 1500 N N . GLU A 1 203 ? 8.956 4.058 -21.234 1.00 81.12 203 GLU A N 1
ATOM 1501 C CA . GLU A 1 203 ? 9.219 5.192 -22.125 1.00 81.12 203 GLU A CA 1
ATOM 1502 C C . GLU A 1 203 ? 10.459 6.007 -21.743 1.00 81.12 203 GLU A C 1
ATOM 1504 O O . GLU A 1 203 ? 11.133 6.529 -22.629 1.00 81.12 203 GLU A O 1
ATOM 1509 N N . THR A 1 204 ? 10.735 6.170 -20.445 1.00 80.50 204 THR A N 1
ATOM 1510 C CA . THR A 1 204 ? 11.691 7.178 -19.955 1.00 80.50 204 THR A CA 1
ATOM 1511 C C . THR A 1 204 ? 12.887 6.595 -19.215 1.00 80.50 204 THR A C 1
ATOM 1513 O O . THR A 1 204 ? 13.720 7.349 -18.718 1.00 80.50 204 THR A O 1
ATOM 1516 N N . THR A 1 205 ? 12.978 5.270 -19.081 1.00 80.88 205 THR A N 1
ATOM 1517 C CA . THR A 1 205 ? 14.076 4.622 -18.355 1.00 80.88 205 THR A CA 1
ATOM 1518 C C . THR A 1 205 ? 14.589 3.400 -19.107 1.00 80.88 205 THR A C 1
ATOM 1520 O O . THR A 1 205 ? 13.870 2.797 -19.897 1.00 80.88 205 THR A O 1
ATOM 1523 N N . ALA A 1 206 ? 15.836 3.019 -18.838 1.00 78.56 206 ALA A N 1
ATOM 1524 C CA . ALA A 1 206 ? 16.437 1.786 -19.336 1.00 78.56 206 ALA A CA 1
ATOM 1525 C C . ALA A 1 206 ? 16.798 0.866 -18.166 1.00 78.56 206 ALA A C 1
ATOM 1527 O O . ALA A 1 206 ? 17.062 1.322 -17.045 1.00 78.56 206 ALA A O 1
ATOM 1528 N N . TYR A 1 207 ? 16.835 -0.445 -18.407 1.00 75.50 207 TYR A N 1
ATOM 1529 C CA . TYR A 1 207 ? 17.319 -1.377 -17.392 1.00 75.50 207 TYR A CA 1
ATOM 1530 C C . TYR A 1 207 ? 18.853 -1.359 -17.341 1.00 75.50 207 TYR A C 1
ATOM 1532 O O . TYR A 1 207 ? 19.516 -1.578 -18.356 1.00 75.50 207 TYR A O 1
ATOM 1540 N N . ASP A 1 208 ? 19.450 -1.153 -16.161 1.00 77.38 208 ASP A N 1
ATOM 1541 C CA . ASP A 1 208 ? 20.914 -1.116 -16.048 1.00 77.38 208 ASP A CA 1
ATOM 1542 C C . ASP A 1 208 ? 21.529 -2.523 -16.076 1.00 77.38 208 ASP A C 1
ATOM 1544 O O . ASP A 1 208 ? 21.847 -3.133 -15.048 1.00 77.38 208 ASP A O 1
ATOM 1548 N N . LEU A 1 209 ? 21.732 -3.036 -17.291 1.00 71.62 209 LEU A N 1
ATOM 1549 C CA . LEU A 1 209 ? 22.396 -4.314 -17.545 1.00 71.62 209 LEU A CA 1
ATOM 1550 C C . LEU A 1 209 ? 23.835 -4.355 -17.013 1.00 71.62 209 LEU A C 1
ATOM 1552 O O . LEU A 1 209 ? 24.312 -5.427 -16.633 1.00 71.62 209 LEU A O 1
ATOM 1556 N N . THR A 1 210 ? 24.523 -3.214 -16.955 1.00 69.94 210 THR A N 1
ATOM 1557 C CA . THR A 1 210 ? 25.918 -3.136 -16.502 1.00 69.94 210 THR A CA 1
ATOM 1558 C C . THR A 1 210 ? 25.997 -3.311 -14.988 1.00 69.94 210 THR A C 1
ATOM 1560 O O . THR A 1 210 ? 26.738 -4.172 -14.502 1.00 69.94 210 THR A O 1
ATOM 1563 N N . ARG A 1 211 ? 25.190 -2.559 -14.226 1.00 70.19 211 ARG A N 1
ATOM 1564 C CA . ARG A 1 211 ? 25.044 -2.732 -12.770 1.00 70.19 211 ARG A CA 1
ATOM 1565 C C . ARG A 1 211 ? 24.484 -4.110 -12.439 1.00 70.19 211 ARG A C 1
ATOM 1567 O O . ARG A 1 211 ? 24.945 -4.732 -11.484 1.00 70.19 211 ARG A O 1
ATOM 1574 N N . PHE A 1 212 ? 23.542 -4.617 -13.232 1.00 67.00 212 PHE A N 1
ATOM 1575 C CA . PHE A 1 212 ? 23.004 -5.962 -13.055 1.00 67.00 212 PHE A CA 1
ATOM 1576 C C . PHE A 1 212 ? 24.087 -7.039 -13.202 1.00 67.00 212 PHE A C 1
ATOM 1578 O O . PHE A 1 212 ? 24.252 -7.866 -12.305 1.00 67.00 212 PHE A O 1
ATOM 1585 N N . ALA A 1 213 ? 24.865 -7.011 -14.288 1.00 66.25 213 ALA A N 1
ATOM 1586 C CA . ALA A 1 213 ? 25.942 -7.971 -14.517 1.00 66.25 213 ALA A CA 1
ATOM 1587 C C . ALA A 1 213 ? 27.005 -7.910 -13.408 1.00 66.25 213 ALA A C 1
ATOM 1589 O O . ALA A 1 213 ? 27.439 -8.957 -12.923 1.00 66.25 213 ALA A O 1
ATOM 1590 N N . GLY A 1 214 ? 27.363 -6.702 -12.956 1.00 64.06 214 GLY A N 1
ATOM 1591 C CA . GLY A 1 214 ? 28.241 -6.499 -11.800 1.00 64.06 214 GLY A CA 1
ATOM 1592 C C . GLY A 1 214 ? 27.704 -7.176 -10.536 1.00 64.06 214 GLY A C 1
ATOM 1593 O O . GLY A 1 214 ? 28.394 -8.003 -9.944 1.00 64.06 214 GLY A O 1
ATOM 1594 N N . ASN A 1 215 ? 26.437 -6.929 -10.186 1.00 63.53 215 ASN A N 1
ATOM 1595 C CA . ASN A 1 215 ? 25.793 -7.536 -9.017 1.00 63.53 215 ASN A CA 1
ATOM 1596 C C . ASN A 1 215 ? 25.726 -9.070 -9.100 1.00 63.53 215 ASN A C 1
ATOM 1598 O O . ASN A 1 215 ? 25.913 -9.748 -8.092 1.00 63.53 215 ASN A O 1
ATOM 1602 N N . VAL A 1 216 ? 25.472 -9.648 -10.279 1.00 62.75 216 VAL A N 1
ATOM 1603 C CA . VAL A 1 216 ? 25.441 -11.114 -10.459 1.00 62.75 216 VAL A CA 1
ATOM 1604 C C . VAL A 1 216 ? 26.825 -11.737 -10.254 1.00 62.75 216 VAL A C 1
ATOM 1606 O O . VAL A 1 216 ? 26.932 -12.827 -9.686 1.00 62.75 216 VAL A O 1
ATOM 1609 N N . VAL A 1 217 ? 27.885 -11.071 -10.720 1.00 55.50 217 VAL A N 1
ATOM 1610 C CA . VAL A 1 217 ? 29.269 -11.543 -10.567 1.00 55.50 217 VAL A CA 1
ATOM 1611 C C . VAL A 1 217 ? 29.738 -11.402 -9.115 1.00 55.50 217 VAL A C 1
ATOM 1613 O O . VAL A 1 217 ? 30.287 -12.355 -8.564 1.00 55.50 217 VAL A O 1
ATOM 1616 N N . GLU A 1 218 ? 29.476 -10.261 -8.475 1.00 53.56 218 GLU A N 1
ATOM 1617 C CA . GLU A 1 218 ? 29.908 -9.972 -7.101 1.00 53.56 218 GLU A CA 1
ATOM 1618 C C . GLU A 1 218 ? 29.190 -10.841 -6.056 1.00 53.56 218 GLU A C 1
ATOM 1620 O O . GLU A 1 218 ? 29.834 -11.328 -5.130 1.00 53.56 218 GLU A O 1
ATOM 1625 N N . ASN A 1 219 ? 27.898 -11.141 -6.240 1.00 50.38 219 ASN A N 1
ATOM 1626 C CA . ASN A 1 219 ? 27.122 -12.013 -5.342 1.00 50.38 219 ASN A CA 1
ATOM 1627 C C . ASN A 1 219 ? 27.594 -13.473 -5.281 1.00 50.38 219 ASN A C 1
ATOM 1629 O O . ASN A 1 219 ? 27.154 -14.229 -4.415 1.00 50.38 219 ASN A O 1
ATOM 1633 N N . ARG A 1 220 ? 28.456 -13.903 -6.207 1.00 51.53 220 ARG A N 1
ATOM 1634 C CA . ARG A 1 220 ? 28.984 -15.276 -6.252 1.00 51.53 220 ARG A CA 1
ATOM 1635 C C . ARG A 1 220 ? 30.397 -15.408 -5.695 1.00 51.53 220 ARG A C 1
ATOM 1637 O O . ARG A 1 220 ? 30.896 -16.528 -5.598 1.00 51.53 220 ARG A O 1
ATOM 1644 N N . LEU A 1 221 ? 31.044 -14.302 -5.328 1.00 46.81 221 LEU A N 1
ATOM 1645 C CA . LEU A 1 221 ? 32.348 -14.335 -4.674 1.00 46.81 221 LEU A CA 1
ATOM 1646 C C . LEU A 1 221 ? 32.164 -14.480 -3.151 1.00 46.81 221 LEU A C 1
ATOM 1648 O O . LEU A 1 221 ? 31.341 -13.768 -2.572 1.00 46.81 221 LEU A O 1
ATOM 1652 N N . PRO A 1 222 ? 32.917 -15.368 -2.471 1.00 36.69 222 PRO A N 1
ATOM 1653 C CA . PRO A 1 222 ? 32.893 -15.449 -1.012 1.00 36.69 222 PRO A CA 1
ATOM 1654 C C . PRO A 1 222 ? 33.269 -14.089 -0.402 1.00 36.69 222 PRO A C 1
ATOM 1656 O O . PRO A 1 222 ? 34.384 -13.613 -0.600 1.00 36.69 222 PRO A O 1
ATOM 1659 N N . GLY A 1 223 ? 32.335 -13.453 0.314 1.00 40.19 223 GLY A N 1
ATOM 1660 C CA . GLY A 1 223 ? 32.520 -12.117 0.899 1.00 40.19 223 GLY A CA 1
ATOM 1661 C C . GLY A 1 223 ? 32.066 -10.939 0.024 1.00 40.19 223 GLY A C 1
ATOM 1662 O O . GLY A 1 223 ? 32.276 -9.791 0.412 1.00 40.19 223 GLY A O 1
ATOM 1663 N N . GLY A 1 224 ? 31.439 -11.193 -1.130 1.00 35.78 224 GLY A N 1
ATOM 1664 C CA . GLY A 1 224 ? 30.843 -10.150 -1.964 1.00 35.78 224 GLY A CA 1
ATOM 1665 C C . GLY A 1 224 ? 29.719 -9.412 -1.234 1.00 35.78 224 GLY A C 1
ATOM 1666 O O . GLY A 1 224 ? 28.787 -10.029 -0.722 1.00 35.78 224 GLY A O 1
ATOM 1667 N N . ASN A 1 225 ? 29.816 -8.085 -1.170 1.00 40.69 225 ASN A N 1
ATOM 1668 C CA . ASN A 1 225 ? 28.806 -7.219 -0.571 1.00 40.69 225 ASN A CA 1
ATOM 1669 C C . ASN A 1 225 ? 28.130 -6.436 -1.711 1.00 40.69 225 ASN A C 1
ATOM 1671 O O . ASN A 1 225 ? 28.668 -5.407 -2.125 1.00 40.69 225 ASN A O 1
ATOM 1675 N N . PRO A 1 226 ? 27.004 -6.917 -2.271 1.00 43.22 226 PRO A N 1
ATOM 1676 C CA . PRO A 1 226 ? 26.343 -6.303 -3.423 1.00 43.22 226 PRO A CA 1
ATOM 1677 C C . PRO A 1 226 ? 25.656 -5.002 -2.999 1.00 43.22 226 PRO A C 1
ATOM 1679 O O . PRO A 1 226 ? 24.452 -4.953 -2.754 1.00 43.22 226 PRO A O 1
ATOM 1682 N N . ARG A 1 227 ? 26.415 -3.928 -2.814 1.00 47.31 227 ARG A N 1
ATOM 1683 C CA . ARG A 1 227 ? 25.852 -2.631 -2.436 1.00 47.31 227 ARG A CA 1
ATOM 1684 C C . ARG A 1 227 ? 26.557 -1.514 -3.181 1.00 47.31 227 ARG A C 1
ATOM 1686 O O . ARG A 1 227 ? 27.056 -0.574 -2.570 1.00 47.31 227 ARG A O 1
ATOM 1693 N N . ARG A 1 228 ? 26.531 -1.562 -4.519 1.00 46.78 228 ARG A N 1
ATOM 1694 C CA . ARG A 1 228 ? 26.451 -0.278 -5.225 1.00 46.78 228 ARG A CA 1
ATOM 1695 C C . ARG A 1 228 ? 25.157 0.396 -4.760 1.00 46.78 228 ARG A C 1
ATOM 1697 O O . ARG A 1 228 ? 24.127 -0.284 -4.735 1.00 46.78 228 ARG A O 1
ATOM 1704 N N . PRO A 1 229 ? 25.204 1.667 -4.326 1.00 48.06 229 PRO A N 1
ATOM 1705 C CA . PRO A 1 229 ? 24.017 2.351 -3.838 1.00 48.06 229 PRO A CA 1
ATOM 1706 C C . PRO A 1 229 ? 22.903 2.269 -4.887 1.00 48.06 229 PRO A C 1
ATOM 1708 O O . PRO A 1 229 ? 23.171 2.215 -6.093 1.00 48.06 229 PRO A O 1
ATOM 1711 N N . LEU A 1 230 ? 21.657 2.195 -4.408 1.00 53.41 230 LEU A N 1
ATOM 1712 C CA . LEU A 1 230 ? 20.476 2.451 -5.237 1.00 53.41 230 LEU A CA 1
ATOM 1713 C C . LEU A 1 230 ? 20.713 3.759 -5.992 1.00 53.41 230 LEU A C 1
ATOM 1715 O O . LEU A 1 230 ? 21.373 4.647 -5.442 1.00 53.41 230 LEU A O 1
ATOM 1719 N N . SER A 1 231 ? 20.214 3.881 -7.225 1.00 56.72 231 SER A N 1
ATOM 1720 C CA . SER A 1 231 ? 20.294 5.201 -7.854 1.00 56.72 231 SER A CA 1
ATOM 1721 C C . SER A 1 231 ? 19.538 6.181 -6.952 1.00 56.72 231 SER A C 1
ATOM 1723 O O . SER A 1 231 ? 18.510 5.825 -6.364 1.00 56.72 231 SER A O 1
ATOM 1725 N N . GLU A 1 232 ? 20.021 7.417 -6.815 1.00 61.25 232 GLU A N 1
ATOM 1726 C CA . GLU A 1 232 ? 19.250 8.496 -6.178 1.00 61.25 232 GLU A CA 1
ATOM 1727 C C . GLU A 1 232 ? 18.095 8.947 -7.087 1.00 61.25 232 GLU A C 1
ATOM 1729 O O . GLU A 1 232 ? 17.755 10.125 -7.163 1.00 61.25 232 GLU A O 1
ATOM 1734 N N . SER A 1 233 ? 17.474 8.005 -7.802 1.00 72.44 233 SER A N 1
ATOM 1735 C CA . SER A 1 233 ? 16.301 8.284 -8.603 1.00 72.44 233 SER A CA 1
ATOM 1736 C C . SER A 1 233 ? 15.201 8.808 -7.683 1.00 72.44 233 SER A C 1
ATOM 17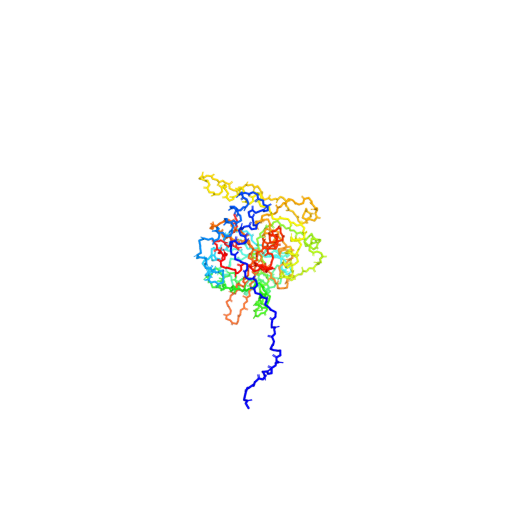38 O O . SER A 1 233 ? 15.017 8.340 -6.560 1.00 72.44 233 SER A O 1
ATOM 1740 N N . SER A 1 234 ? 14.492 9.818 -8.161 1.00 83.50 234 SER A N 1
ATOM 1741 C CA . SER A 1 234 ? 13.255 10.446 -7.694 1.00 83.50 234 SER A CA 1
ATOM 1742 C C . SER A 1 234 ? 12.315 10.578 -8.898 1.00 83.50 234 SER A C 1
ATOM 1744 O O . SER A 1 234 ? 12.777 10.594 -10.038 1.00 83.50 234 SER A O 1
ATOM 1746 N N . PHE A 1 235 ? 11.003 10.720 -8.685 1.00 86.81 235 PHE A N 1
ATOM 1747 C CA . PHE A 1 235 ? 10.082 10.969 -9.806 1.00 86.81 235 PHE A CA 1
ATOM 1748 C C . PHE A 1 235 ? 10.447 12.227 -10.607 1.00 86.81 235 PHE A C 1
ATOM 1750 O O . PHE A 1 235 ? 10.216 12.261 -11.810 1.00 86.81 235 PHE A O 1
ATOM 1757 N N . SER A 1 236 ? 11.072 13.230 -9.980 1.00 82.75 236 SER A N 1
ATOM 1758 C CA . SER A 1 236 ? 11.565 14.413 -10.689 1.00 82.75 236 SER A CA 1
ATOM 1759 C C . SER A 1 236 ? 12.797 14.119 -11.550 1.00 82.75 236 SER A C 1
ATOM 1761 O O . SER A 1 236 ? 12.836 14.574 -12.688 1.00 82.75 236 SER A O 1
ATOM 1763 N N . THR A 1 237 ? 13.757 13.319 -11.073 1.00 81.44 237 THR A N 1
ATOM 1764 C CA . THR A 1 237 ? 14.934 12.916 -11.876 1.00 81.44 237 THR A CA 1
ATOM 1765 C C . THR A 1 237 ? 14.586 11.918 -12.982 1.00 81.44 237 THR A C 1
ATOM 1767 O O . THR A 1 237 ? 15.195 11.942 -14.039 1.00 81.44 237 THR A O 1
ATOM 1770 N N . LEU A 1 238 ? 13.565 11.072 -12.794 1.00 82.81 238 LEU A N 1
ATOM 1771 C CA . LEU A 1 238 ? 13.127 10.121 -13.826 1.00 82.81 238 LEU A CA 1
ATOM 1772 C C . LEU A 1 238 ? 12.419 10.798 -15.007 1.00 82.81 238 LEU A C 1
ATOM 1774 O O . LEU A 1 238 ? 12.175 10.158 -16.024 1.00 82.81 238 LEU A O 1
ATOM 1778 N N . ARG A 1 239 ? 12.062 12.080 -14.863 1.00 77.81 239 ARG A N 1
ATOM 1779 C CA . ARG A 1 239 ? 11.501 12.908 -15.939 1.00 77.81 239 ARG A CA 1
ATOM 1780 C C . ARG A 1 239 ? 12.568 13.581 -16.796 1.00 77.81 239 ARG A C 1
ATOM 1782 O O . ARG A 1 239 ? 12.217 14.163 -17.817 1.00 77.81 239 ARG A O 1
ATOM 1789 N N . THR A 1 240 ? 13.821 13.604 -16.351 1.00 70.00 240 THR A N 1
ATOM 1790 C CA . THR A 1 240 ? 14.929 14.163 -17.127 1.00 70.00 240 THR A CA 1
ATOM 1791 C C . THR A 1 240 ? 15.604 13.037 -17.899 1.00 70.00 240 THR A C 1
ATOM 1793 O O . THR A 1 240 ? 15.824 11.977 -17.321 1.00 70.00 240 THR A O 1
ATOM 1796 N N . ASP A 1 241 ? 15.975 13.273 -19.161 1.00 59.22 241 ASP A N 1
ATOM 1797 C CA . ASP A 1 241 ? 16.646 12.284 -20.032 1.00 59.22 241 ASP A CA 1
ATOM 1798 C C . ASP A 1 241 ? 18.023 11.807 -19.500 1.00 59.22 241 ASP A C 1
ATOM 1800 O O . ASP A 1 241 ? 18.647 10.930 -20.088 1.00 59.22 241 ASP A O 1
ATOM 1804 N N . ASP A 1 242 ? 18.482 12.357 -18.370 1.00 56.59 242 ASP A N 1
ATOM 1805 C CA . ASP A 1 242 ? 19.707 11.993 -17.643 1.00 56.59 242 ASP A CA 1
ATOM 1806 C C . ASP A 1 242 ? 19.484 10.920 -16.554 1.00 56.59 242 ASP A C 1
ATOM 1808 O O . ASP A 1 242 ? 20.324 10.734 -15.671 1.00 56.59 242 ASP A O 1
ATOM 1812 N N . ALA A 1 243 ? 18.344 10.224 -16.550 1.00 60.16 243 ALA A N 1
ATOM 1813 C CA . ALA A 1 243 ? 18.117 9.159 -15.580 1.00 60.16 243 ALA A CA 1
ATOM 1814 C C . ALA A 1 243 ? 19.078 7.979 -15.823 1.00 60.16 243 ALA A C 1
ATOM 1816 O O . ALA A 1 243 ? 18.996 7.291 -16.842 1.00 60.16 243 ALA A O 1
ATOM 1817 N N . ASP A 1 244 ? 19.958 7.712 -14.852 1.00 66.12 244 ASP A N 1
ATOM 1818 C CA . AS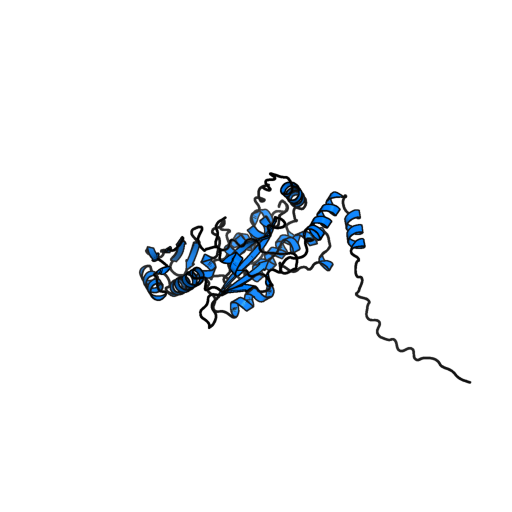P A 1 244 ? 20.732 6.470 -14.799 1.00 66.12 244 ASP A CA 1
ATOM 1819 C C . ASP A 1 244 ? 19.802 5.254 -14.933 1.00 66.12 244 ASP A C 1
ATOM 1821 O O . ASP A 1 244 ? 18.679 5.241 -14.413 1.00 66.12 244 ASP A O 1
ATOM 1825 N N . GLY A 1 245 ? 20.299 4.195 -15.575 1.00 72.69 245 GLY A N 1
ATOM 1826 C CA . GLY A 1 245 ? 19.556 2.947 -15.688 1.00 72.69 245 GLY A CA 1
ATOM 1827 C C . GLY A 1 245 ? 19.113 2.411 -14.318 1.00 72.69 245 GLY A C 1
ATOM 1828 O O . GLY A 1 245 ? 19.833 2.481 -13.310 1.00 72.69 245 GLY A O 1
ATOM 1829 N N . LEU A 1 246 ? 17.914 1.838 -14.285 1.00 80.69 246 LEU A N 1
ATOM 1830 C CA . LEU A 1 246 ? 17.284 1.342 -13.064 1.00 80.69 246 LEU A CA 1
ATOM 1831 C C . LEU A 1 246 ? 17.441 -0.176 -12.926 1.00 80.69 246 LEU A C 1
ATOM 1833 O O . LEU A 1 246 ? 17.435 -0.919 -13.909 1.00 80.69 246 LEU A O 1
ATOM 1837 N N . LEU A 1 247 ? 17.549 -0.649 -11.683 1.00 81.62 247 LEU A N 1
ATOM 1838 C CA . LEU A 1 247 ? 17.478 -2.070 -11.328 1.00 81.62 247 LEU A CA 1
ATOM 1839 C C . LEU A 1 247 ? 16.083 -2.440 -10.801 1.00 81.62 247 LEU A C 1
ATOM 1841 O O . LEU A 1 247 ? 15.304 -1.574 -10.409 1.00 81.62 247 LEU A O 1
ATOM 1845 N N . CYS A 1 248 ? 15.791 -3.744 -10.695 1.00 81.38 248 CYS A N 1
ATOM 1846 C CA . CYS A 1 248 ? 14.541 -4.267 -10.106 1.00 81.38 248 CYS A CA 1
ATOM 1847 C C . CYS A 1 248 ? 14.185 -3.634 -8.740 1.00 81.38 248 CYS A C 1
ATOM 1849 O O . CYS A 1 248 ? 13.028 -3.312 -8.462 1.00 81.38 248 CYS A O 1
ATOM 1851 N N . TRP A 1 249 ? 15.202 -3.362 -7.917 1.00 83.94 249 TRP A N 1
ATOM 1852 C CA . TRP A 1 249 ? 15.071 -2.643 -6.651 1.00 83.94 249 TRP A CA 1
ATOM 1853 C C . TRP A 1 249 ? 14.596 -1.196 -6.803 1.00 83.94 249 TRP A C 1
ATOM 1855 O O . TRP A 1 249 ? 13.769 -0.750 -6.005 1.00 83.94 249 TRP A O 1
ATOM 1865 N N . ASP A 1 250 ? 15.119 -0.471 -7.792 1.00 85.56 250 ASP A N 1
ATOM 1866 C CA . ASP A 1 250 ? 14.781 0.930 -8.027 1.00 85.56 250 ASP A CA 1
ATOM 1867 C C . ASP A 1 250 ? 13.317 1.026 -8.489 1.00 85.56 250 ASP A C 1
ATOM 1869 O O . ASP A 1 250 ? 12.520 1.719 -7.851 1.00 85.56 250 ASP A O 1
ATOM 1873 N N . TYR A 1 251 ? 12.915 0.221 -9.484 1.00 86.69 251 TYR A N 1
ATOM 1874 C CA . TYR A 1 251 ? 11.522 0.143 -9.944 1.00 86.69 251 TYR A CA 1
ATOM 1875 C C . TYR A 1 251 ? 10.551 -0.226 -8.821 1.00 86.69 251 TYR A C 1
ATOM 1877 O O . TYR A 1 251 ? 9.556 0.467 -8.595 1.00 86.69 251 TYR A O 1
ATOM 1885 N N . THR A 1 252 ? 10.857 -1.284 -8.063 1.00 88.00 252 THR A N 1
ATOM 1886 C CA . THR A 1 252 ? 10.014 -1.716 -6.944 1.00 88.00 252 THR A CA 1
ATOM 1887 C C . THR A 1 252 ? 9.890 -0.620 -5.889 1.00 88.00 252 THR A C 1
ATOM 1889 O O . THR A 1 252 ? 8.803 -0.376 -5.362 1.00 88.00 252 THR A O 1
ATOM 1892 N N . ARG A 1 253 ? 10.985 0.079 -5.573 1.00 87.56 253 ARG A N 1
ATOM 1893 C CA . ARG A 1 253 ? 10.961 1.185 -4.613 1.00 87.56 253 ARG A CA 1
ATOM 1894 C C . ARG A 1 253 ? 10.063 2.322 -5.096 1.00 87.56 253 ARG A C 1
ATOM 1896 O O . ARG A 1 253 ? 9.239 2.782 -4.308 1.00 87.56 253 ARG A O 1
ATOM 1903 N N . ARG A 1 254 ? 10.189 2.742 -6.360 1.00 90.19 254 ARG A N 1
ATOM 1904 C CA . ARG A 1 254 ? 9.331 3.783 -6.950 1.00 90.19 254 ARG A CA 1
ATOM 1905 C C . ARG A 1 254 ? 7.861 3.370 -6.957 1.00 90.19 254 ARG A C 1
ATOM 1907 O O . ARG A 1 254 ? 7.013 4.164 -6.568 1.00 90.19 254 ARG A O 1
ATOM 1914 N N . GLY A 1 255 ? 7.560 2.123 -7.318 1.00 92.00 255 GLY A N 1
ATOM 1915 C CA . GLY A 1 255 ? 6.198 1.587 -7.265 1.00 92.00 255 GLY A CA 1
ATOM 1916 C C . GLY A 1 255 ? 5.595 1.654 -5.860 1.00 92.00 255 GLY A C 1
ATOM 1917 O O . GLY A 1 255 ? 4.476 2.137 -5.687 1.00 92.00 255 GLY A O 1
ATOM 1918 N N . VAL A 1 256 ? 6.357 1.253 -4.834 1.00 91.81 256 VAL A N 1
ATOM 1919 C CA . VAL A 1 256 ? 5.914 1.344 -3.431 1.00 91.81 256 VAL A CA 1
ATOM 1920 C C . VAL A 1 256 ? 5.660 2.795 -3.016 1.00 91.81 256 VAL A C 1
ATOM 1922 O O . VAL A 1 256 ? 4.614 3.084 -2.438 1.00 91.81 256 VAL A O 1
ATOM 1925 N N . GLU A 1 257 ? 6.587 3.705 -3.327 1.00 92.00 257 GLU A N 1
ATOM 1926 C CA . GLU A 1 257 ? 6.456 5.133 -3.012 1.00 92.00 257 GLU A CA 1
ATOM 1927 C C . GLU A 1 257 ? 5.230 5.757 -3.697 1.00 92.00 257 GLU A C 1
ATOM 1929 O O . GLU A 1 257 ? 4.468 6.466 -3.046 1.00 92.00 257 GLU A O 1
ATOM 1934 N N . ALA A 1 258 ? 4.971 5.429 -4.966 1.00 93.50 258 ALA A N 1
ATOM 1935 C CA . ALA A 1 258 ? 3.796 5.912 -5.687 1.00 93.50 258 ALA A CA 1
ATOM 1936 C C . ALA A 1 258 ? 2.475 5.425 -5.076 1.00 93.50 258 ALA A C 1
ATOM 1938 O O . ALA A 1 258 ? 1.543 6.210 -4.907 1.00 93.50 258 ALA A O 1
ATOM 1939 N N . ILE A 1 259 ? 2.392 4.144 -4.701 1.00 94.12 259 ILE A N 1
ATOM 1940 C CA . ILE A 1 259 ? 1.191 3.583 -4.063 1.00 94.12 259 ILE A CA 1
ATOM 1941 C C . ILE A 1 259 ? 0.948 4.210 -2.689 1.00 94.12 259 ILE A C 1
ATOM 1943 O O . ILE A 1 259 ? -0.200 4.399 -2.283 1.00 94.12 259 ILE A O 1
ATOM 1947 N N . HIS A 1 260 ? 2.015 4.520 -1.951 1.00 93.19 260 HIS A N 1
ATOM 1948 C CA . HIS A 1 260 ? 1.911 5.128 -0.625 1.00 93.19 260 HIS A CA 1
ATOM 1949 C C . HIS A 1 260 ? 1.716 6.648 -0.661 1.00 93.19 260 HIS A C 1
ATOM 1951 O O . HIS A 1 260 ? 1.235 7.180 0.338 1.00 93.19 260 HIS A O 1
ATOM 1957 N N . ALA A 1 261 ? 2.001 7.321 -1.783 1.00 92.81 261 ALA A N 1
ATOM 1958 C CA . ALA A 1 261 ? 1.767 8.756 -1.952 1.00 92.81 261 ALA A CA 1
ATOM 1959 C C . ALA A 1 261 ? 0.281 9.120 -1.794 1.00 92.81 261 ALA A C 1
ATOM 1961 O O . ALA A 1 261 ? -0.050 10.092 -1.119 1.00 92.81 261 ALA A O 1
ATOM 1962 N N . VAL A 1 262 ? -0.630 8.320 -2.362 1.00 91.56 262 VAL A N 1
ATOM 1963 C CA . VAL A 1 262 ? -2.082 8.508 -2.188 1.00 91.56 262 VAL A CA 1
ATOM 1964 C C . VAL A 1 262 ? -2.501 7.978 -0.814 1.00 91.56 262 VAL A C 1
ATOM 1966 O O . VAL A 1 262 ? -2.296 6.783 -0.572 1.00 91.56 262 VAL A O 1
ATOM 1969 N N . PRO A 1 263 ? -3.112 8.781 0.082 1.00 90.69 263 PRO A N 1
ATOM 1970 C CA . PRO A 1 263 ? -3.564 8.313 1.394 1.00 90.69 263 PRO A CA 1
ATOM 1971 C C . PRO A 1 263 ? -4.451 7.064 1.307 1.00 90.69 263 PRO A C 1
ATOM 1973 O O . PRO A 1 263 ? -5.231 6.891 0.372 1.00 90.69 263 PRO A O 1
ATOM 1976 N N . ALA A 1 264 ? -4.337 6.162 2.286 1.00 91.19 264 ALA A N 1
ATOM 1977 C CA . ALA A 1 264 ? -4.990 4.850 2.219 1.00 91.19 264 ALA A CA 1
ATOM 1978 C C . ALA A 1 264 ? -6.516 4.936 2.106 1.00 91.19 264 ALA A C 1
ATOM 1980 O O . ALA A 1 264 ? -7.119 4.117 1.421 1.00 91.19 264 ALA A O 1
ATOM 1981 N N . LEU A 1 265 ? -7.125 5.926 2.760 1.00 92.75 265 LEU A N 1
ATOM 1982 C CA . LEU A 1 265 ? -8.571 6.139 2.743 1.00 92.75 265 LEU A CA 1
ATOM 1983 C C . LEU A 1 265 ? -9.071 6.771 1.434 1.00 92.75 265 LEU A C 1
ATOM 1985 O O . LEU A 1 265 ? -10.247 6.615 1.114 1.00 92.75 265 LEU A O 1
ATOM 1989 N N . ASP A 1 266 ? -8.188 7.409 0.664 1.00 92.81 266 ASP A N 1
ATOM 1990 C CA . ASP A 1 266 ? -8.534 8.054 -0.608 1.00 92.81 266 ASP A CA 1
ATOM 1991 C C . ASP A 1 266 ? -8.392 7.095 -1.803 1.00 92.81 266 ASP A C 1
ATOM 1993 O O . ASP A 1 266 ? -8.978 7.319 -2.866 1.00 92.81 266 ASP A O 1
ATOM 1997 N N . GLY A 1 267 ? -7.627 6.010 -1.632 1.00 88.94 267 GLY A N 1
ATOM 1998 C CA . GLY A 1 267 ? -7.405 4.989 -2.653 1.00 88.94 267 GLY A CA 1
ATOM 1999 C C . GLY A 1 267 ? -8.659 4.170 -2.976 1.00 88.94 267 GLY A C 1
ATOM 2000 O O . GLY A 1 267 ? -9.434 3.800 -2.089 1.00 88.94 267 GLY A O 1
ATOM 2001 N N . ARG A 1 268 ? -8.847 3.830 -4.257 1.00 93.12 268 ARG A N 1
ATOM 2002 C CA . ARG A 1 268 ? -9.999 3.049 -4.743 1.00 93.12 268 ARG A CA 1
ATOM 2003 C C . ARG A 1 268 ? -9.556 1.822 -5.561 1.00 93.12 268 ARG A C 1
ATOM 2005 O O . ARG A 1 268 ? -9.412 1.936 -6.775 1.00 93.12 268 ARG A O 1
ATOM 2012 N N . PRO A 1 269 ? -9.374 0.641 -4.936 1.00 94.56 269 PRO A N 1
ATOM 2013 C CA . PRO A 1 269 ? -9.470 0.380 -3.497 1.00 94.56 269 PRO A CA 1
ATOM 2014 C C . PRO A 1 269 ? -8.280 0.931 -2.696 1.00 94.56 269 PRO A C 1
ATOM 2016 O O . PRO A 1 269 ? -7.232 1.255 -3.253 1.00 94.56 269 PRO A O 1
ATOM 2019 N N . ALA A 1 270 ? -8.420 0.978 -1.369 1.00 94.94 270 ALA A N 1
ATOM 2020 C CA . ALA A 1 270 ? -7.292 1.199 -0.470 1.00 94.94 270 ALA A CA 1
ATOM 2021 C C . ALA A 1 270 ? -6.234 0.111 -0.689 1.00 94.94 270 ALA A C 1
ATOM 2023 O O . ALA A 1 270 ? -6.571 -1.074 -0.726 1.00 94.94 270 ALA A O 1
ATOM 2024 N N . ALA A 1 271 ? -4.965 0.501 -0.800 1.00 94.31 271 ALA A N 1
ATOM 2025 C CA . ALA A 1 271 ? -3.874 -0.439 -1.022 1.00 94.31 271 ALA A CA 1
ATOM 2026 C C . ALA A 1 271 ? -2.611 -0.082 -0.237 1.00 94.31 271 ALA A C 1
ATOM 2028 O O . ALA A 1 271 ? -2.335 1.085 0.061 1.00 94.31 271 ALA A O 1
ATOM 2029 N N . ALA A 1 272 ? -1.827 -1.108 0.059 1.00 93.25 272 ALA A N 1
ATOM 2030 C CA . ALA A 1 272 ? -0.471 -1.019 0.559 1.00 93.25 272 ALA A CA 1
ATOM 2031 C C . ALA A 1 272 ? 0.449 -1.814 -0.363 1.00 93.25 272 ALA A C 1
ATOM 2033 O O . ALA A 1 272 ? 0.109 -2.914 -0.783 1.00 93.25 272 ALA A O 1
ATOM 2034 N N . ALA A 1 273 ? 1.626 -1.271 -0.650 1.00 91.44 273 ALA A N 1
ATOM 2035 C CA . ALA A 1 273 ? 2.689 -1.991 -1.331 1.00 91.44 273 ALA A CA 1
ATOM 2036 C C . ALA A 1 273 ? 3.909 -2.247 -0.429 1.00 91.44 273 ALA A C 1
ATOM 2038 O O . ALA A 1 273 ? 4.184 -1.474 0.492 1.00 91.44 273 ALA A O 1
ATOM 2039 N N . THR A 1 274 ? 4.654 -3.316 -0.705 1.00 88.12 274 THR A N 1
ATOM 2040 C CA . THR A 1 274 ? 5.970 -3.601 -0.109 1.00 88.12 274 THR A CA 1
ATOM 2041 C C . THR A 1 274 ? 6.833 -4.389 -1.105 1.00 88.12 274 THR A C 1
ATOM 2043 O O . THR A 1 274 ? 6.271 -5.067 -1.965 1.00 88.12 274 THR A O 1
ATOM 2046 N N . PRO A 1 275 ? 8.176 -4.345 -1.044 1.00 87.06 275 PRO A N 1
ATOM 2047 C CA . PRO A 1 275 ? 9.003 -5.201 -1.889 1.00 87.06 275 PRO A CA 1
ATOM 2048 C C . PRO A 1 275 ? 8.908 -6.658 -1.455 1.00 87.06 275 PRO A C 1
ATOM 2050 O O . PRO A 1 275 ? 9.163 -6.962 -0.295 1.00 87.06 275 PRO A O 1
ATOM 2053 N N . ALA A 1 276 ? 8.619 -7.556 -2.381 1.00 85.12 276 ALA A N 1
ATOM 2054 C CA . ALA A 1 276 ? 8.845 -8.983 -2.236 1.00 85.12 276 ALA A CA 1
ATOM 2055 C C . ALA A 1 276 ? 10.254 -9.325 -2.739 1.00 85.12 276 ALA A C 1
ATOM 2057 O O . ALA A 1 276 ? 10.711 -8.766 -3.736 1.00 85.12 276 ALA A O 1
ATOM 2058 N N . ARG A 1 277 ? 10.957 -10.226 -2.047 1.00 81.75 277 ARG A N 1
ATOM 2059 C CA . ARG A 1 277 ? 12.280 -10.706 -2.474 1.00 81.75 277 ARG A CA 1
ATOM 2060 C C . ARG A 1 277 ? 12.219 -12.156 -2.923 1.00 81.75 277 ARG A C 1
ATOM 2062 O O . ARG A 1 277 ? 11.532 -12.959 -2.290 1.00 81.75 277 ARG A O 1
ATOM 2069 N N . ASP A 1 278 ? 13.009 -12.464 -3.943 1.00 79.75 278 ASP A N 1
ATOM 2070 C CA . ASP A 1 278 ? 13.462 -13.806 -4.287 1.00 79.75 278 ASP A CA 1
ATOM 2071 C C . ASP A 1 278 ? 14.976 -13.897 -4.050 1.00 79.75 278 ASP A C 1
ATOM 2073 O O . ASP A 1 278 ? 15.804 -13.535 -4.896 1.00 79.75 278 ASP A O 1
ATOM 2077 N N . ASP A 1 279 ? 15.354 -14.372 -2.865 1.00 74.44 279 ASP A N 1
ATOM 2078 C CA . ASP A 1 279 ? 16.756 -14.451 -2.447 1.00 74.44 279 ASP A CA 1
ATOM 2079 C C . ASP A 1 279 ? 17.545 -15.514 -3.229 1.00 74.44 279 ASP A C 1
ATOM 2081 O O . ASP A 1 279 ? 18.775 -15.502 -3.201 1.00 74.44 279 ASP A O 1
ATOM 2085 N N . ARG A 1 280 ? 16.877 -16.410 -3.978 1.00 68.44 280 ARG A N 1
ATOM 2086 C CA . ARG A 1 280 ? 17.556 -17.443 -4.785 1.00 68.44 280 ARG A CA 1
ATOM 2087 C C . ARG A 1 280 ? 18.425 -16.829 -5.880 1.00 68.44 280 ARG A C 1
ATOM 2089 O O . ARG A 1 280 ? 19.434 -17.418 -6.264 1.00 68.44 280 ARG A O 1
ATOM 2096 N N . HIS A 1 281 ? 18.029 -15.663 -6.387 1.00 63.41 281 HIS A N 1
ATOM 2097 C CA . HIS A 1 281 ? 18.757 -14.949 -7.435 1.00 63.41 281 HIS A CA 1
ATOM 2098 C C . HIS A 1 281 ? 18.789 -13.426 -7.223 1.00 63.41 281 HIS A C 1
ATOM 2100 O O . HIS A 1 281 ? 19.067 -12.677 -8.160 1.00 63.41 281 HIS A O 1
ATOM 2106 N N . GLY A 1 282 ? 18.551 -12.967 -5.987 1.00 70.00 282 GLY A N 1
ATOM 2107 C CA . GLY A 1 282 ? 18.714 -11.567 -5.582 1.00 70.00 282 GLY A CA 1
ATOM 2108 C C . GLY A 1 282 ? 17.746 -10.605 -6.271 1.00 70.00 282 GLY A C 1
ATOM 2109 O O . GLY A 1 282 ? 18.097 -9.448 -6.507 1.00 70.00 282 GLY A O 1
ATOM 2110 N N . HIS A 1 283 ? 16.557 -11.086 -6.625 1.00 78.12 283 HIS A N 1
ATOM 2111 C CA . HIS A 1 283 ? 15.560 -10.316 -7.355 1.00 78.12 283 HIS A CA 1
ATOM 2112 C C . HIS A 1 283 ? 14.496 -9.750 -6.425 1.00 78.12 283 HIS A C 1
ATOM 2114 O O . HIS A 1 283 ? 14.185 -10.332 -5.384 1.00 78.12 283 HIS A O 1
ATOM 2120 N N . VAL A 1 284 ? 13.959 -8.593 -6.803 1.00 81.62 284 VAL A N 1
ATOM 2121 C CA . VAL A 1 284 ? 12.953 -7.879 -6.033 1.00 81.62 284 VAL A CA 1
ATOM 2122 C C . VAL A 1 284 ? 11.872 -7.348 -6.941 1.00 81.62 284 VAL A C 1
ATOM 2124 O O . VAL A 1 284 ? 12.162 -6.621 -7.884 1.00 81.62 284 VAL A O 1
ATOM 2127 N N . PHE A 1 285 ? 10.648 -7.668 -6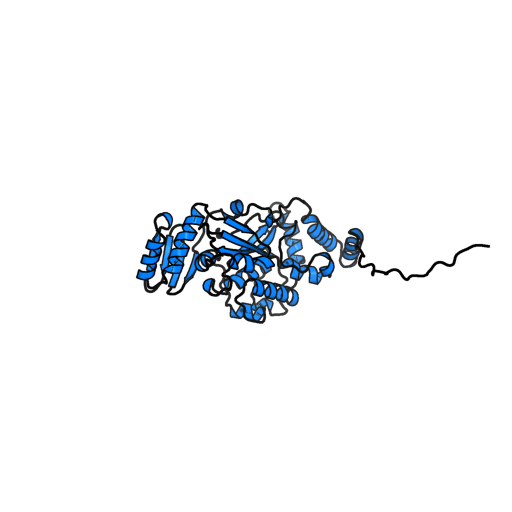.555 1.00 85.62 285 PHE A N 1
ATOM 2128 C CA . PHE A 1 285 ? 9.410 -7.285 -7.207 1.00 85.62 285 PHE A CA 1
ATOM 2129 C C . PHE A 1 285 ? 8.481 -6.657 -6.172 1.00 85.62 285 PHE A C 1
ATOM 2131 O O . PHE A 1 285 ? 8.764 -6.649 -4.970 1.00 85.62 285 PHE A O 1
ATOM 2138 N N . MET A 1 286 ? 7.355 -6.103 -6.597 1.00 88.94 286 MET A N 1
ATOM 2139 C CA . MET A 1 286 ? 6.434 -5.433 -5.688 1.00 88.94 286 MET A CA 1
ATOM 2140 C C . MET A 1 286 ? 5.268 -6.348 -5.324 1.00 88.94 286 MET A C 1
ATOM 2142 O O . MET A 1 286 ? 4.615 -6.908 -6.195 1.00 88.94 286 MET A O 1
ATOM 2146 N N . ALA A 1 287 ? 4.937 -6.444 -4.041 1.00 90.19 287 ALA A N 1
ATOM 2147 C CA . ALA A 1 287 ? 3.650 -6.961 -3.605 1.00 90.19 287 ALA A CA 1
ATOM 2148 C C . ALA A 1 287 ? 2.686 -5.797 -3.362 1.00 90.19 287 ALA A C 1
ATOM 2150 O O . ALA A 1 287 ? 3.046 -4.819 -2.705 1.00 90.19 287 ALA A O 1
ATOM 2151 N N . LEU A 1 288 ? 1.460 -5.916 -3.862 1.00 92.12 288 LEU A N 1
ATOM 2152 C CA . LEU A 1 288 ? 0.347 -4.996 -3.651 1.00 92.12 288 LEU A CA 1
ATOM 2153 C C . LEU A 1 288 ? -0.740 -5.730 -2.867 1.00 92.12 288 LEU A C 1
ATOM 2155 O O . LEU A 1 288 ? -1.163 -6.811 -3.266 1.00 92.12 288 LEU A O 1
ATOM 2159 N N . ALA A 1 289 ? -1.208 -5.152 -1.768 1.00 93.19 289 ALA A N 1
ATOM 2160 C CA . ALA A 1 289 ? -2.193 -5.777 -0.903 1.00 93.19 289 ALA A CA 1
ATOM 2161 C C . ALA A 1 289 ? -3.290 -4.821 -0.448 1.00 93.19 289 ALA A C 1
ATOM 2163 O O . ALA A 1 289 ? -3.091 -3.613 -0.321 1.00 93.19 289 ALA A O 1
ATOM 2164 N N . ALA A 1 290 ? -4.443 -5.402 -0.139 1.00 95.06 290 ALA A N 1
ATOM 2165 C CA . ALA A 1 290 ? -5.553 -4.740 0.522 1.00 95.06 290 ALA A CA 1
ATOM 2166 C C . ALA A 1 290 ? -6.171 -5.676 1.563 1.00 95.06 290 ALA A C 1
ATOM 2168 O O . ALA A 1 290 ? -6.307 -6.883 1.341 1.00 95.06 290 ALA A O 1
ATOM 2169 N N . VAL A 1 291 ? -6.575 -5.116 2.702 1.00 94.44 291 VAL A N 1
ATOM 2170 C CA . VAL A 1 291 ? -7.288 -5.864 3.738 1.00 94.44 291 VAL A CA 1
ATOM 2171 C C . VAL A 1 291 ? -8.785 -5.758 3.490 1.00 94.44 291 VAL A C 1
ATOM 2173 O O . VAL A 1 291 ? -9.340 -4.675 3.294 1.00 94.44 291 VAL A O 1
ATOM 2176 N N . THR A 1 292 ? -9.455 -6.903 3.533 1.00 95.50 292 THR A N 1
ATOM 2177 C CA . THR A 1 292 ? -10.908 -7.013 3.422 1.00 95.50 292 THR A CA 1
ATOM 2178 C C . THR A 1 292 ? -11.461 -7.916 4.518 1.00 95.50 292 THR A C 1
ATOM 2180 O O . THR A 1 292 ? -10.729 -8.693 5.127 1.00 95.50 292 THR A O 1
ATOM 2183 N N . ARG A 1 293 ? -12.770 -7.858 4.763 1.00 93.19 293 ARG A N 1
ATOM 2184 C CA . ARG A 1 293 ? -13.502 -8.915 5.476 1.00 93.19 293 ARG A CA 1
ATOM 2185 C C . ARG A 1 293 ? -14.588 -9.518 4.603 1.00 93.19 293 ARG A C 1
ATOM 2187 O O . ARG A 1 293 ? -15.204 -8.816 3.802 1.00 93.19 293 ARG A O 1
ATOM 2194 N N . ARG A 1 294 ? -14.857 -10.807 4.801 1.00 86.94 294 ARG A N 1
ATOM 2195 C CA . ARG A 1 294 ? -16.005 -11.510 4.213 1.00 86.94 294 ARG A CA 1
ATOM 2196 C C . ARG A 1 294 ? -16.979 -11.936 5.316 1.00 86.94 294 ARG A C 1
ATOM 2198 O O . ARG A 1 294 ? -16.773 -11.618 6.486 1.00 86.94 294 ARG A O 1
ATOM 2205 N N . GLY A 1 295 ? -18.082 -12.579 4.930 1.00 78.50 295 GLY A N 1
ATOM 2206 C CA . GLY A 1 295 ? -19.186 -12.947 5.830 1.00 78.50 295 GLY A CA 1
ATOM 2207 C C . GLY A 1 295 ? -18.811 -13.865 7.003 1.00 78.50 295 GLY A C 1
ATOM 2208 O O . GLY A 1 295 ? -19.598 -13.987 7.931 1.00 78.50 295 GLY A O 1
ATOM 2209 N N . ASP A 1 296 ? -17.615 -14.456 6.989 1.00 80.75 296 ASP A N 1
ATOM 2210 C CA . ASP A 1 296 ? -17.026 -15.262 8.067 1.00 80.75 296 ASP A CA 1
ATOM 2211 C C . ASP A 1 296 ? -16.408 -14.427 9.202 1.00 80.75 296 ASP A C 1
ATOM 2213 O O . ASP A 1 296 ? -16.052 -14.961 10.249 1.00 80.75 296 ASP A O 1
ATOM 2217 N N . GLY A 1 297 ? -16.257 -13.114 9.010 1.00 81.75 297 GLY A N 1
ATOM 2218 C CA . GLY A 1 297 ? -15.625 -12.252 9.997 1.00 81.75 297 GLY A CA 1
ATOM 2219 C C . GLY A 1 297 ? -14.133 -12.539 10.192 1.00 81.75 297 GLY A C 1
ATOM 2220 O O . GLY A 1 297 ? -13.602 -12.184 11.238 1.00 81.75 297 GLY A O 1
ATOM 2221 N N . VAL A 1 298 ? -13.430 -13.125 9.222 1.00 88.44 298 VAL A N 1
ATOM 2222 C CA . VAL A 1 298 ? -11.963 -13.257 9.263 1.00 88.44 298 VAL A CA 1
ATOM 2223 C C . VAL A 1 298 ? -11.344 -12.222 8.315 1.00 88.44 298 VAL A C 1
ATOM 2225 O O . VAL A 1 298 ? -11.817 -12.075 7.182 1.00 88.44 298 VAL A O 1
ATOM 2228 N N . PRO A 1 299 ? -10.323 -11.445 8.736 1.00 89.94 299 PRO A N 1
ATOM 2229 C CA . PRO A 1 299 ? -9.630 -10.555 7.815 1.00 89.94 299 PRO A CA 1
ATOM 2230 C C . PRO A 1 299 ? -8.917 -11.363 6.727 1.00 89.94 299 PRO A C 1
ATOM 2232 O O . PRO A 1 299 ? -8.199 -12.327 7.001 1.00 89.94 299 PRO A O 1
ATOM 2235 N N . ALA A 1 300 ? -9.109 -10.944 5.481 1.00 91.94 300 ALA A N 1
ATOM 2236 C CA . ALA A 1 300 ? -8.433 -11.485 4.319 1.00 91.94 300 ALA A CA 1
ATOM 2237 C C . ALA A 1 300 ? -7.516 -10.422 3.706 1.00 91.94 300 ALA A C 1
ATOM 2239 O O . ALA A 1 300 ? -7.976 -9.333 3.356 1.00 91.94 300 ALA A O 1
ATOM 2240 N N . VAL A 1 301 ? -6.237 -10.753 3.552 1.00 91.19 301 VAL A N 1
ATOM 2241 C CA . VAL A 1 301 ? -5.257 -9.949 2.819 1.00 91.19 301 VAL A CA 1
ATOM 2242 C C . VAL A 1 301 ? -5.291 -10.407 1.365 1.00 91.19 301 VAL A C 1
ATOM 2244 O O . VAL A 1 301 ? -4.743 -11.457 1.026 1.00 91.19 301 VAL A O 1
ATOM 2247 N N . VAL A 1 302 ? -5.989 -9.651 0.518 1.00 92.50 302 VAL A N 1
ATOM 2248 C CA . VAL A 1 302 ? -5.940 -9.842 -0.937 1.00 92.50 302 VAL A CA 1
ATOM 2249 C C . VAL A 1 302 ? -4.600 -9.306 -1.404 1.00 92.50 302 VAL A C 1
ATOM 2251 O O . VAL A 1 302 ? -4.276 -8.164 -1.088 1.00 92.50 302 VAL A O 1
ATOM 2254 N N . VAL A 1 303 ? -3.815 -10.121 -2.104 1.00 90.19 303 VAL A N 1
ATOM 2255 C CA . VAL A 1 303 ? -2.452 -9.766 -2.511 1.00 90.19 303 VAL A CA 1
ATOM 2256 C C . VAL A 1 303 ? -2.215 -10.115 -3.974 1.00 90.19 303 VAL A C 1
ATOM 2258 O O . VAL A 1 303 ? -2.635 -11.169 -4.442 1.00 90.19 303 VAL A O 1
ATOM 2261 N N . THR A 1 304 ? -1.544 -9.219 -4.689 1.00 88.69 304 THR A N 1
ATOM 2262 C CA . THR A 1 304 ? -0.995 -9.464 -6.021 1.00 88.69 304 THR A CA 1
ATOM 2263 C C . THR A 1 304 ? 0.477 -9.077 -6.074 1.00 88.69 304 THR A C 1
ATOM 2265 O O . THR A 1 304 ? 0.951 -8.323 -5.223 1.00 88.69 304 THR A O 1
ATOM 2268 N N . PHE A 1 305 ? 1.198 -9.580 -7.070 1.00 87.50 305 PHE A N 1
ATOM 2269 C CA . PHE A 1 305 ? 2.615 -9.305 -7.279 1.00 87.50 305 PHE A CA 1
ATOM 2270 C C . PHE A 1 305 ? 2.835 -8.687 -8.658 1.00 87.50 305 PHE A C 1
ATOM 2272 O O . PHE A 1 305 ? 2.216 -9.105 -9.636 1.00 87.50 305 PHE A O 1
ATOM 2279 N N . VAL A 1 306 ? 3.673 -7.656 -8.702 1.00 86.38 306 VAL A N 1
ATOM 2280 C CA . VAL A 1 306 ? 3.893 -6.786 -9.857 1.00 86.38 306 VAL A CA 1
ATOM 2281 C C . VAL A 1 306 ? 5.383 -6.700 -10.136 1.00 86.38 306 VAL A C 1
ATOM 2283 O O . VAL A 1 306 ? 6.157 -6.382 -9.229 1.00 86.38 306 VAL A O 1
ATOM 2286 N N . GLU A 1 307 ? 5.757 -6.945 -11.389 1.00 84.56 307 GLU A N 1
ATOM 2287 C CA . GLU A 1 307 ? 7.132 -6.840 -11.869 1.00 84.56 307 GLU A CA 1
ATOM 2288 C C . GLU A 1 307 ? 7.237 -5.805 -12.998 1.00 84.56 307 GLU A C 1
ATOM 2290 O O . GLU A 1 307 ? 6.577 -5.908 -14.028 1.00 84.56 307 GLU A O 1
ATOM 2295 N N . PHE A 1 308 ? 8.091 -4.800 -12.801 1.00 76.81 308 PHE A N 1
ATOM 2296 C CA . PHE A 1 308 ? 8.328 -3.711 -13.755 1.00 76.81 308 PHE A CA 1
ATOM 2297 C C . PHE A 1 308 ? 9.510 -3.985 -14.694 1.00 76.81 308 PHE A C 1
ATOM 2299 O O . PHE A 1 308 ? 9.601 -3.401 -15.766 1.00 76.81 308 PHE A O 1
ATOM 2306 N N . VAL A 1 309 ? 10.425 -4.887 -14.342 1.00 67.75 309 VAL A N 1
ATOM 2307 C CA . VAL A 1 309 ? 11.588 -5.244 -15.163 1.00 67.75 309 VAL A CA 1
ATOM 2308 C C . VAL A 1 309 ? 11.161 -5.763 -16.527 1.00 67.75 309 VAL A C 1
ATOM 2310 O O . VAL A 1 309 ? 11.827 -5.470 -17.516 1.00 67.75 309 VAL A O 1
ATOM 2313 N N . HIS A 1 310 ? 10.033 -6.471 -16.612 1.00 63.53 310 HIS A N 1
ATOM 2314 C CA . HIS A 1 310 ? 9.512 -6.945 -17.891 1.00 63.53 310 HIS A CA 1
ATOM 2315 C C . HIS A 1 310 ? 9.093 -5.783 -18.813 1.00 63.53 310 HIS A C 1
ATOM 2317 O O . HIS A 1 310 ? 9.227 -5.906 -20.031 1.00 63.53 310 HIS A O 1
ATOM 2323 N N . SER A 1 311 ? 8.669 -4.630 -18.277 1.00 55.34 311 SER A N 1
ATOM 2324 C CA . SER A 1 311 ? 8.322 -3.476 -19.115 1.00 55.34 311 SER A CA 1
ATOM 2325 C C . SER A 1 311 ? 9.561 -2.763 -19.671 1.00 55.34 311 SER A C 1
ATOM 2327 O O . SER A 1 311 ? 9.556 -2.382 -20.838 1.00 55.34 311 SER A O 1
ATOM 2329 N N . ALA A 1 312 ? 10.649 -2.648 -18.906 1.00 54.59 312 ALA A N 1
ATOM 2330 C CA . ALA A 1 312 ? 11.870 -1.969 -19.359 1.00 54.59 312 ALA A CA 1
ATOM 2331 C C . ALA A 1 312 ? 12.818 -2.882 -20.168 1.00 54.59 312 ALA A C 1
ATOM 2333 O O . ALA A 1 312 ? 13.244 -2.537 -21.267 1.00 54.59 312 ALA A O 1
ATOM 2334 N N . LEU A 1 313 ? 13.107 -4.090 -19.675 1.00 55.56 313 LEU A N 1
ATOM 2335 C CA . LEU A 1 313 ? 14.156 -4.960 -20.220 1.00 55.56 313 LEU A CA 1
ATOM 2336 C C . LEU A 1 313 ? 13.852 -5.468 -21.638 1.00 55.56 313 LEU A C 1
ATOM 2338 O O . LEU A 1 313 ? 14.747 -5.536 -22.477 1.00 55.56 313 LEU A O 1
ATOM 2342 N N . TYR A 1 314 ? 12.602 -5.850 -21.923 1.00 53.38 314 TYR A N 1
ATOM 2343 C CA . TYR A 1 314 ? 12.242 -6.441 -23.221 1.00 53.38 314 TYR A CA 1
ATOM 2344 C C . TYR A 1 314 ? 12.021 -5.413 -24.332 1.00 53.38 314 TYR A C 1
ATOM 2346 O O . TYR A 1 314 ? 12.018 -5.796 -25.507 1.00 53.38 314 TYR A O 1
ATOM 2354 N N . GLY A 1 315 ? 11.886 -4.131 -23.971 1.00 47.75 315 GLY A N 1
ATOM 2355 C CA . GLY A 1 315 ? 11.981 -3.015 -24.911 1.00 47.75 315 GLY A CA 1
ATOM 2356 C C . GLY A 1 315 ? 13.377 -2.934 -25.526 1.00 47.75 315 GLY A C 1
ATOM 2357 O O . GLY A 1 315 ? 13.502 -2.927 -26.748 1.00 47.75 315 GLY A O 1
ATOM 2358 N N . ASP A 1 316 ? 14.412 -3.016 -24.686 1.00 47.69 316 ASP A N 1
ATOM 2359 C CA . ASP A 1 316 ? 15.815 -2.858 -25.095 1.00 47.69 316 ASP A CA 1
ATOM 2360 C C . ASP A 1 316 ? 16.348 -4.020 -25.953 1.00 47.69 316 ASP A C 1
ATOM 2362 O O . ASP A 1 316 ? 17.227 -3.828 -26.793 1.00 47.69 316 ASP A O 1
ATOM 2366 N N . VAL A 1 317 ? 15.816 -5.238 -25.781 1.00 48.84 317 VAL A N 1
ATOM 2367 C CA . VAL A 1 317 ? 16.263 -6.433 -26.532 1.00 48.84 317 VAL A CA 1
ATOM 2368 C C . VAL A 1 317 ? 15.328 -6.854 -27.673 1.00 48.84 317 VAL A C 1
ATOM 2370 O O . VAL A 1 317 ? 15.582 -7.869 -28.320 1.00 48.84 317 VAL A O 1
ATOM 2373 N N . GLY A 1 318 ? 14.244 -6.115 -27.939 1.00 44.72 318 GLY A N 1
ATOM 2374 C CA . GLY A 1 318 ? 13.329 -6.392 -29.058 1.00 44.72 318 GLY A CA 1
ATOM 2375 C C . GLY A 1 318 ? 12.560 -7.722 -28.969 1.00 44.72 318 GLY A C 1
ATOM 2376 O O . GLY A 1 318 ? 12.046 -8.208 -29.975 1.00 44.72 318 GLY A O 1
ATOM 2377 N N . LEU A 1 319 ? 12.461 -8.332 -27.781 1.00 44.69 319 LEU A N 1
ATOM 2378 C CA . LEU A 1 319 ? 11.875 -9.671 -27.568 1.00 44.69 319 LEU A CA 1
ATOM 2379 C C . LEU A 1 319 ? 10.406 -9.648 -27.097 1.00 44.69 319 LEU A C 1
ATOM 2381 O O . LEU A 1 319 ? 9.875 -10.669 -26.656 1.00 44.69 319 LEU A O 1
ATOM 2385 N N . ARG A 1 320 ? 9.722 -8.504 -27.239 1.00 43.56 320 ARG A N 1
ATOM 2386 C CA . ARG A 1 320 ? 8.341 -8.256 -26.775 1.00 43.56 320 ARG A CA 1
ATOM 2387 C C . ARG A 1 320 ? 7.326 -9.319 -27.226 1.00 43.56 320 ARG A C 1
ATOM 2389 O O . ARG A 1 320 ? 6.423 -9.663 -26.473 1.00 43.56 320 ARG A O 1
ATOM 2396 N N . GLY A 1 321 ? 7.492 -9.868 -28.432 1.00 36.56 321 GLY A N 1
ATOM 2397 C CA . GLY A 1 321 ? 6.573 -10.860 -29.004 1.00 36.56 321 GLY A CA 1
ATOM 2398 C C . GLY A 1 321 ? 6.656 -12.265 -28.393 1.00 36.56 321 GLY A C 1
ATOM 2399 O O . GLY A 1 321 ? 5.734 -13.047 -28.588 1.00 36.56 321 GLY A O 1
ATOM 2400 N N . ALA A 1 322 ? 7.729 -12.597 -27.665 1.00 39.78 322 ALA A N 1
ATOM 2401 C CA . ALA A 1 322 ? 7.958 -13.955 -27.160 1.00 39.78 322 ALA A CA 1
ATOM 2402 C C . ALA A 1 322 ? 7.723 -14.119 -25.647 1.00 39.78 322 ALA A C 1
ATOM 2404 O O . ALA A 1 322 ? 7.567 -15.251 -25.196 1.00 39.78 322 ALA A O 1
ATOM 2405 N N . LEU A 1 323 ? 7.728 -13.029 -24.865 1.00 43.31 323 LEU A N 1
ATOM 2406 C CA . LEU A 1 323 ? 7.805 -13.092 -23.391 1.00 43.31 323 LEU A CA 1
ATOM 2407 C C . LEU A 1 323 ? 6.742 -12.259 -22.645 1.00 43.31 323 LEU A C 1
ATOM 2409 O O . LEU A 1 323 ? 6.750 -12.229 -21.419 1.00 43.31 323 LEU A O 1
ATOM 2413 N N . GLY A 1 324 ? 5.791 -11.658 -23.370 1.00 39.41 324 GLY A N 1
ATOM 2414 C CA . GLY A 1 324 ? 4.627 -10.975 -22.796 1.00 39.41 324 GLY A CA 1
ATOM 2415 C C . GLY A 1 324 ? 4.904 -9.542 -22.323 1.00 39.41 324 GLY A C 1
ATOM 2416 O O . GLY A 1 324 ? 6.004 -9.200 -21.905 1.00 39.41 324 GLY A O 1
ATOM 2417 N N . ALA A 1 325 ? 3.882 -8.689 -22.414 1.00 43.78 325 ALA A N 1
ATOM 2418 C CA . ALA A 1 325 ? 3.895 -7.295 -21.955 1.00 43.78 325 ALA A CA 1
ATOM 2419 C C . ALA A 1 325 ? 3.213 -7.129 -20.582 1.00 43.78 325 ALA A C 1
ATOM 2421 O O . ALA A 1 325 ? 2.764 -6.037 -20.242 1.00 43.78 325 ALA A O 1
ATOM 2422 N N . ASP A 1 326 ? 3.047 -8.226 -19.845 1.00 54.69 326 ASP A N 1
ATOM 2423 C CA . ASP A 1 326 ? 2.142 -8.284 -18.705 1.00 54.69 326 ASP A CA 1
ATOM 2424 C C . ASP A 1 326 ? 2.875 -7.968 -17.391 1.00 54.69 326 ASP A C 1
ATOM 2426 O O . ASP A 1 326 ? 4.002 -8.407 -17.177 1.00 54.69 326 ASP A O 1
ATOM 2430 N N . LEU A 1 327 ? 2.233 -7.198 -16.508 1.00 54.62 327 LEU A N 1
ATOM 2431 C CA . LEU A 1 327 ? 2.796 -6.754 -15.220 1.00 54.62 327 LEU A CA 1
ATOM 2432 C C . LEU A 1 327 ? 2.821 -7.857 -14.155 1.00 54.62 327 LEU A C 1
ATOM 2434 O O . LEU A 1 327 ? 3.309 -7.654 -13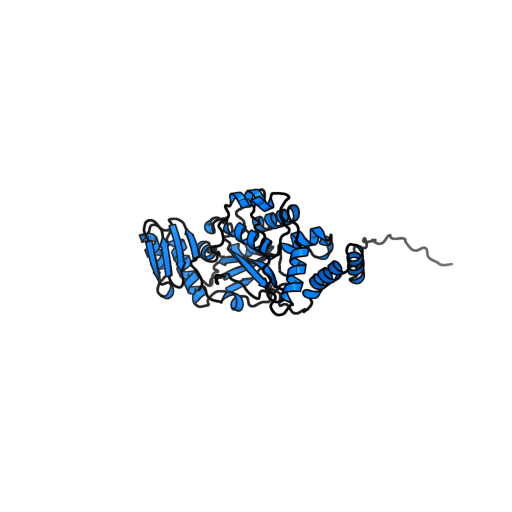.041 1.00 54.62 327 LEU A O 1
ATOM 2438 N N . ASN A 1 328 ? 2.239 -9.008 -14.477 1.00 53.97 328 ASN A N 1
ATOM 2439 C CA . ASN A 1 328 ? 2.109 -10.143 -13.586 1.00 53.97 328 ASN A CA 1
ATOM 2440 C C . ASN A 1 328 ? 3.476 -10.786 -13.307 1.00 53.97 328 ASN A C 1
ATOM 2442 O O . ASN A 1 328 ? 4.070 -11.395 -14.189 1.00 53.97 328 ASN A O 1
ATOM 2446 N N . ALA A 1 329 ? 3.896 -10.795 -12.039 1.00 52.34 329 ALA A N 1
ATOM 2447 C CA . ALA A 1 329 ? 5.012 -11.626 -11.561 1.00 52.34 329 ALA A CA 1
ATOM 2448 C C . ALA A 1 329 ? 4.601 -13.108 -11.357 1.00 52.34 329 ALA A C 1
ATOM 2450 O O . ALA A 1 329 ? 5.146 -13.811 -10.510 1.00 52.34 329 ALA A O 1
ATOM 2451 N N . TYR A 1 330 ? 3.563 -13.573 -12.063 1.00 52.44 330 TYR A N 1
ATOM 2452 C CA . TYR A 1 330 ? 2.914 -14.878 -11.871 1.00 52.44 330 TYR A CA 1
ATOM 2453 C C . TYR A 1 330 ? 3.344 -15.921 -12.902 1.00 52.44 330 TYR A C 1
ATOM 2455 O O . TYR A 1 330 ? 2.521 -16.688 -13.405 1.00 52.44 330 TYR A O 1
ATOM 2463 N N . ASP A 1 331 ? 4.633 -15.965 -13.204 1.00 54.16 331 ASP A N 1
ATOM 2464 C CA . ASP A 1 331 ? 5.233 -17.029 -14.000 1.00 54.16 331 ASP A CA 1
ATOM 2465 C C . ASP A 1 331 ? 5.951 -18.055 -13.096 1.00 54.16 331 ASP A C 1
ATOM 2467 O O . ASP A 1 331 ? 6.011 -17.924 -11.870 1.00 54.16 331 ASP A O 1
ATOM 2471 N N . GLU A 1 332 ? 6.485 -19.117 -13.698 1.00 52.41 332 GLU A N 1
ATOM 2472 C CA . GLU A 1 332 ? 7.266 -20.146 -12.992 1.00 52.41 332 GLU A CA 1
ATOM 2473 C C . GLU A 1 332 ? 8.611 -19.620 -12.444 1.00 52.41 332 GLU A C 1
ATOM 2475 O O . GLU A 1 332 ? 9.347 -20.350 -11.771 1.00 52.41 332 GLU A O 1
ATOM 2480 N N . LEU A 1 333 ? 8.961 -18.364 -12.739 1.00 56.88 333 LEU A N 1
ATOM 2481 C CA . LEU A 1 333 ? 10.271 -17.787 -12.462 1.00 56.88 333 LEU A CA 1
ATOM 2482 C C . LEU A 1 333 ? 10.324 -17.129 -11.075 1.00 56.88 333 LEU A C 1
ATOM 2484 O O . LEU A 1 333 ? 11.394 -17.113 -10.465 1.00 56.88 333 LEU A O 1
ATOM 2488 N N . HIS A 1 334 ? 9.192 -16.677 -10.526 1.00 67.38 334 HIS A N 1
ATOM 2489 C CA . HIS A 1 334 ? 9.151 -15.921 -9.269 1.00 67.38 334 HIS A CA 1
ATOM 2490 C C . HIS A 1 334 ? 8.793 -16.779 -8.045 1.00 67.38 334 HIS A C 1
ATOM 2492 O O . HIS A 1 334 ? 7.775 -17.476 -8.009 1.00 67.38 334 HIS A O 1
ATOM 2498 N N . ARG A 1 335 ? 9.594 -16.663 -6.976 1.00 74.94 335 ARG A N 1
ATOM 2499 C CA . ARG A 1 335 ? 9.278 -17.185 -5.638 1.00 74.94 335 ARG A CA 1
ATOM 2500 C C . ARG A 1 335 ? 9.400 -16.080 -4.595 1.00 74.94 335 ARG A C 1
ATOM 2502 O O . ARG A 1 335 ? 10.341 -15.299 -4.620 1.00 74.94 335 ARG A O 1
ATOM 2509 N N . VAL A 1 336 ? 8.483 -16.039 -3.629 1.00 77.31 336 VAL A N 1
ATOM 2510 C CA . VAL A 1 336 ? 8.580 -15.088 -2.518 1.00 77.31 336 VAL A CA 1
ATOM 2511 C C . VAL A 1 336 ? 9.355 -15.779 -1.403 1.00 77.31 336 VAL A C 1
ATOM 2513 O O . VAL A 1 336 ? 8.856 -16.707 -0.777 1.00 77.31 336 VAL A O 1
ATOM 2516 N N . THR A 1 337 ? 10.591 -15.363 -1.150 1.00 75.88 337 THR A N 1
ATOM 2517 C CA . THR A 1 337 ? 11.362 -15.823 0.019 1.00 75.88 337 THR A CA 1
ATOM 2518 C C . THR A 1 337 ? 11.237 -14.860 1.192 1.00 75.88 337 THR A C 1
ATOM 2520 O O . THR A 1 337 ? 11.385 -15.269 2.341 1.00 75.88 337 THR A O 1
ATOM 2523 N N . SER A 1 338 ? 10.918 -13.590 0.924 1.00 76.38 338 SER A N 1
ATOM 2524 C CA . SER A 1 338 ? 10.720 -12.573 1.955 1.00 76.38 338 SER A CA 1
ATOM 2525 C C . SER A 1 338 ? 9.635 -11.579 1.561 1.00 76.38 338 SER A C 1
ATOM 2527 O O . SER A 1 338 ? 9.598 -11.100 0.426 1.00 76.38 338 SER A O 1
ATOM 2529 N N . LEU A 1 339 ? 8.770 -11.246 2.523 1.00 76.69 339 LEU A N 1
ATOM 2530 C CA . LEU A 1 339 ? 7.676 -10.300 2.344 1.00 76.69 339 LEU A CA 1
ATOM 2531 C C . LEU A 1 339 ? 7.534 -9.399 3.587 1.00 76.69 339 LEU A C 1
ATOM 2533 O O . LEU A 1 339 ? 6.791 -9.715 4.518 1.00 76.69 339 LEU A O 1
ATOM 2537 N N . PRO A 1 340 ? 8.251 -8.265 3.637 1.00 69.06 340 PRO A N 1
ATOM 2538 C CA . PRO A 1 340 ? 8.322 -7.374 4.782 1.00 69.06 340 PRO A CA 1
ATOM 2539 C C . PRO A 1 340 ? 7.104 -6.438 4.821 1.00 69.06 340 PRO A C 1
ATOM 2541 O O . PRO A 1 340 ? 7.237 -5.216 4.819 1.00 69.06 340 PRO A O 1
ATOM 2544 N N . TRP A 1 341 ? 5.887 -6.988 4.846 1.00 64.00 341 TRP A N 1
ATOM 2545 C CA . TRP A 1 341 ? 4.695 -6.197 5.190 1.00 64.00 341 TRP A CA 1
ATOM 2546 C C . TRP A 1 341 ? 4.860 -5.576 6.584 1.00 64.00 341 TRP A C 1
ATOM 2548 O O . TRP A 1 341 ? 4.559 -4.405 6.819 1.00 64.00 341 TRP A O 1
ATOM 2558 N N . TRP A 1 342 ? 5.418 -6.377 7.490 1.00 55.00 342 TRP A N 1
ATOM 2559 C CA . TRP A 1 342 ? 5.331 -6.177 8.931 1.00 55.00 342 TRP A CA 1
ATOM 2560 C C . TRP A 1 342 ? 6.685 -6.069 9.636 1.00 55.00 342 TRP A C 1
ATOM 2562 O O . TRP A 1 342 ? 6.756 -5.506 10.726 1.00 55.00 342 TRP A O 1
ATOM 2572 N N . ASN A 1 343 ? 7.762 -6.497 8.977 1.00 36.06 343 ASN A N 1
ATOM 2573 C CA . ASN A 1 343 ? 9.126 -6.328 9.461 1.00 36.06 343 ASN A CA 1
ATOM 2574 C C . ASN A 1 343 ? 9.725 -5.055 8.856 1.00 36.06 343 ASN A C 1
ATOM 2576 O O . ASN A 1 343 ? 9.868 -4.952 7.637 1.00 36.06 343 ASN A O 1
ATOM 2580 N N . GLY A 1 344 ? 10.050 -4.076 9.705 1.00 35.94 344 GLY A N 1
ATOM 2581 C CA . GLY A 1 344 ? 11.021 -3.045 9.351 1.00 35.94 344 GLY A CA 1
ATOM 2582 C C . GLY A 1 344 ? 12.310 -3.711 8.868 1.00 35.94 344 GLY A C 1
ATOM 2583 O O . GLY A 1 344 ? 12.693 -4.759 9.391 1.00 35.94 344 GLY A O 1
ATOM 2584 N N . ALA A 1 345 ? 12.897 -3.147 7.815 1.00 32.66 345 ALA A N 1
ATOM 2585 C CA . ALA A 1 345 ? 14.187 -3.582 7.288 1.00 32.66 345 ALA A CA 1
ATOM 2586 C C . ALA A 1 345 ? 15.297 -3.473 8.341 1.00 32.66 345 ALA A C 1
ATOM 2588 O O . ALA A 1 345 ? 15.215 -2.544 9.177 1.00 32.66 345 ALA A O 1
#

Foldseek 3Di:
DDDDDDDPDPDDPDPCPDPPQDPVNLLVVQCVPDDPLRSVLVCCVVCVLVVFDFQFQQRDPCLVQVLPDLAADWAWAAAAQFIWIDHGQKIWTAGCHIDIDRLLPDALVNQLVRCVVRRTHSPLRSLLSLANNCSNVSLEAEAEDALVCQLVVQVQFAFNLSNQSRLADPPDADALVLLCVQLVHDDQELSVSQVSLLVSCQVQAAAPSPLVSVLQVQVPDVVRDSPPDAPPDDSVLSPDSPDDHHYQVNSQVNSQNNLVNRRQVSHSNRKHKDWFADPSRGGIWIKIWTWGHDPVSGIYIYIFIFTSCLSRHCSVVVCCPPPHNDRHPRDSSDHGPHDPSNDDD

Radius of gyration: 24.69 Å; chains: 1; bounding box: 52×62×98 Å

Secondary structure (DSSP, 8-state):
----------------------HHHHHHHHHHHS-HHHHHHHHHHHTTT-S--PPPTTTS-HHHHH-S-S-SSEEEEEETTEEEEEETTEEEEESSSEEEEETTT--HHHHHHHHHHTT--HHHHHHHHHHHHHHHTT--EEEE--GGGHHHHHHTSEE-HHHHHHTS-------HHHHHHHHSS----HHHHHHHHHHHHHHH--B-HHHHHHHHHHTTSTT----PPPP---TTGGGSTTPPPBPHHHHHHHHHHHHHHS-TTTSSS--EEEEEEETTTTEEEEEEEEEEE-TT--EEEEEEEE-SHHHHHHHHTT-HHHH----B--STT---SB--SSS--

=== Feature glossary ===
Key to the feature types in this record:

— What the protein is —

Primary structure: the covalent order of the twenty standard amino acids along the backbone. Two proteins with the same sequence will (almost always) fold to the same structure; two with 30% identity often share a fold but not the details.

Database cross-references. InterPro integrates a dozen domain/family signature databases into unified entries with residue-range hits. GO terms attach function/process/location labels with evidence codes. CATH codes position the fold in a four-level structural taxonomy. Organism is the NCBI-taxonomy species name.

— Where its atoms are —

The mmCIF block holds the 3D Cartesian coordinates of each backbone atom (N, Cα, C, O) in ångströms. mmCIF is the PDB's canonical archive format — a tagged-loop text representation of the atomic model.

Six rendered views show the 3D structure from the faces of a cube — i.e. along ±x, ±y, ±z. Rendering representation is drawn randomly per protein from cartoon (secondary-structure ribbons), sticks (backbone bonds), or molecular surface; coloring is either N→C rainbow (blue at the N-terminus through red at the C-terminus) or one color per chain.

— Local backbone conformation —

DSSP 8-state secondary structure assigns each residue one of H (α-helix), G (3₁₀-helix), I (π-helix), E (extended β-strand), B (isolated β-bridge), T (hydrogen-bonded turn), S (bend), or '-' (coil). The assignment is computed from backbone hydrogen-bond geometry via the Kabsch–Sander algorithm.

P-SEA three-state annotation labels each residue as helix, strand, or coil based purely on the geometry of the Cα trace. It serves as a fallback when the full backbone (and thus DSSP) is unavailable.

The φ/ψ torsion pair specifies the backbone conformation at each residue. φ rotates about the N–Cα bond, ψ about the Cα–C bond. Steric clashes forbid most of the (φ, ψ) plane — the allowed regions (α-helix basin, β-sheet basin, left-handed helix) are the Ramachandran-allowed regions.

— Global shape and packing —

The geometric summary reports three shape descriptors. Rg (radius of gyration) measures how spread out the Cα atoms are about their centre of mass; compact globular proteins have small Rg, elongated or unfolded ones large. Cα contacts (<8 Å, |i−j|>4) count long-range residue pairs in spatial proximity — high for tightly packed folds, near zero for rods or random coil. The bounding-box extents give the protein's footprint along x, y, z in Å.

Accessible surface area quantifies burial. A residue with SASA near zero is packed into the hydrophobic core; one with SASA >100 Å² sits on the surface. Computed here via the Shrake–Rupley numerical algorithm with a 1.4 Å probe.

Plot images: a contact map (which residues are close in 3D, as an N×N binary image), a Ramachandran scatter (backbone torsion angles, revealing secondary-structure composition at a glance), and — for AlphaFold structures — a PAE heatmap (pairwise prediction confidence).

— Structural neighborhood —

The Foldseek 3Di string encodes local tertiary geometry as a 20-letter alphabet — one character per residue — derived from the relative positions of nearby Cα atoms. Unlike the amino-acid sequence, 3Di is a direct function of the 3D structure, so two proteins with the same fold have similar 3Di strings even at low sequence identity.

Nearest PDB neighbors are the top structural matches found by Foldseek when searching this structure against the entire Protein Data Bank. Each hit reports a TM-score (0 to 1; >0.5 almost always implies the same fold) and an E-value. These are *structural* homologs — they may share no detectable sequence similarity.

— Confidence and disorder —

For AlphaFold models, the B-factor field carries pLDDT — the model's own estimate of local accuracy on a 0–100 scale. Regions with pLDDT<50 should be treated as essentially unmodeled; they often correspond to intrinsically disordered segments.

B-factor (Debye–Waller factor) reflects atomic displacement in the crystal lattice. It is an experimental observable (units Å²), not a prediction; low values mean the atom is pinned down, high values mean it moves or is heterogeneous across the crystal.

Predicted aligned error is AlphaFold's pairwise confidence. Unlike pLDDT (per-residue), PAE is per-residue-pair and captures whether two parts of the structure are correctly placed relative to each other. Units are ångströms of expected positional error.